Protein AF-A0A3G2R3H2-F1 (afdb_monomer_lite)

Structure (mmCIF, N/CA/C/O backbone):
data_AF-A0A3G2R3H2-F1
#
_entry.id   AF-A0A3G2R3H2-F1
#
loop_
_atom_site.group_PDB
_atom_site.id
_atom_site.type_symbol
_atom_site.label_atom_id
_atom_site.label_alt_id
_atom_site.label_comp_id
_atom_site.label_asym_id
_atom_site.label_entity_id
_atom_site.label_seq_id
_atom_site.pdbx_PDB_ins_code
_atom_site.Cartn_x
_atom_site.Cartn_y
_atom_site.Cartn_z
_atom_site.occupancy
_atom_site.B_iso_or_equiv
_atom_site.auth_seq_id
_atom_site.auth_comp_id
_atom_site.auth_asym_id
_atom_site.auth_atom_id
_atom_site.pdbx_PDB_model_num
ATOM 1 N N . MET A 1 1 ? 5.308 -15.766 -3.294 1.00 25.03 1 MET A N 1
ATOM 2 C CA . MET A 1 1 ? 6.572 -15.492 -2.578 1.00 25.03 1 MET A CA 1
ATOM 3 C C . MET A 1 1 ? 6.314 -14.397 -1.549 1.00 25.03 1 MET A C 1
ATOM 5 O O . MET A 1 1 ? 5.540 -13.505 -1.874 1.00 25.03 1 MET A O 1
ATOM 9 N N . PRO A 1 2 ? 6.842 -14.461 -0.313 1.00 35.28 2 PRO A N 1
ATOM 10 C CA . PRO A 1 2 ? 6.747 -13.331 0.602 1.00 35.28 2 PRO A CA 1
ATOM 11 C C . PRO A 1 2 ? 7.735 -12.261 0.126 1.00 35.28 2 PRO A C 1
ATOM 13 O O . PRO A 1 2 ? 8.889 -12.583 -0.148 1.00 35.28 2 PRO A O 1
ATOM 16 N N . PHE A 1 3 ? 7.278 -11.018 -0.008 1.00 34.50 3 PHE A N 1
ATOM 17 C CA . PHE A 1 3 ? 8.126 -9.869 -0.323 1.00 34.50 3 PHE A CA 1
ATOM 18 C C . PHE A 1 3 ? 9.178 -9.705 0.782 1.00 34.50 3 PHE A C 1
ATOM 20 O O . PHE A 1 3 ? 8.916 -9.148 1.846 1.00 34.50 3 PHE A O 1
ATOM 27 N N . GLY A 1 4 ? 10.355 -10.284 0.559 1.00 32.28 4 GLY A N 1
ATOM 28 C CA . GLY A 1 4 ? 11.526 -10.113 1.397 1.00 32.28 4 GLY A CA 1
ATOM 29 C C . GLY A 1 4 ? 12.370 -8.995 0.816 1.00 32.28 4 GLY A C 1
ATOM 30 O O . GLY A 1 4 ? 13.032 -9.196 -0.194 1.00 32.28 4 GLY A O 1
ATOM 31 N N . PHE A 1 5 ? 12.379 -7.839 1.472 1.00 34.91 5 PHE A N 1
ATOM 32 C CA . PHE A 1 5 ? 13.494 -6.910 1.342 1.00 34.91 5 PHE A CA 1
ATOM 33 C C . PHE A 1 5 ? 14.720 -7.598 1.961 1.00 34.91 5 PHE A C 1
ATOM 35 O O . PHE A 1 5 ? 14.891 -7.618 3.181 1.00 34.91 5 PHE A O 1
ATOM 42 N N . LEU A 1 6 ? 15.508 -8.275 1.129 1.00 30.14 6 LEU A N 1
ATOM 43 C CA . LEU A 1 6 ? 16.882 -8.648 1.441 1.00 30.14 6 LEU A CA 1
ATOM 44 C C . LEU A 1 6 ? 17.764 -7.586 0.793 1.00 30.14 6 LEU A C 1
ATOM 46 O O . LEU A 1 6 ? 17.639 -7.341 -0.405 1.00 30.14 6 LEU A O 1
ATOM 50 N N . ASP A 1 7 ? 18.626 -6.946 1.575 1.00 40.19 7 ASP A N 1
ATOM 51 C CA . ASP A 1 7 ? 19.711 -6.164 1.004 1.00 40.19 7 ASP A CA 1
ATOM 52 C C . ASP A 1 7 ? 20.861 -7.090 0.581 1.00 40.19 7 ASP A C 1
ATOM 54 O O . ASP A 1 7 ? 21.025 -8.215 1.061 1.00 40.19 7 ASP A O 1
ATOM 58 N N . ALA A 1 8 ? 21.648 -6.623 -0.384 1.00 40.50 8 ALA A N 1
ATOM 59 C CA . ALA A 1 8 ? 22.683 -7.405 -1.053 1.00 40.50 8 ALA A CA 1
ATOM 60 C C . ALA A 1 8 ? 23.954 -7.642 -0.204 1.00 40.50 8 ALA A C 1
ATOM 62 O O . ALA A 1 8 ? 24.956 -8.114 -0.736 1.00 40.50 8 ALA A O 1
ATOM 63 N N . SER A 1 9 ? 23.961 -7.304 1.090 1.00 43.06 9 SER A N 1
ATOM 64 C CA . SER A 1 9 ? 25.193 -7.225 1.894 1.00 43.06 9 SER A CA 1
ATOM 65 C C . SER A 1 9 ? 25.305 -8.260 3.019 1.00 43.06 9 SER A C 1
ATOM 67 O O . SER A 1 9 ? 26.380 -8.397 3.602 1.00 43.06 9 SER A O 1
ATOM 69 N N . GLY A 1 10 ? 24.249 -9.022 3.332 1.00 41.94 10 GLY A N 1
ATOM 70 C CA . GLY A 1 10 ? 24.325 -10.134 4.292 1.00 41.94 10 GLY A CA 1
ATOM 71 C C . GLY A 1 10 ? 24.683 -9.739 5.735 1.00 41.94 10 GLY A C 1
ATOM 72 O O . GLY A 1 10 ? 24.943 -10.616 6.561 1.00 41.94 10 GLY A O 1
ATOM 73 N N . THR A 1 11 ? 24.675 -8.450 6.076 1.00 36.28 11 THR A N 1
ATOM 74 C CA . THR A 1 11 ? 24.800 -7.956 7.452 1.00 36.28 11 THR A CA 1
ATOM 75 C C . THR A 1 11 ? 23.415 -7.597 7.995 1.00 36.28 11 THR A C 1
ATOM 77 O O . THR A 1 11 ? 22.493 -7.293 7.244 1.00 36.28 11 THR A O 1
ATOM 80 N N . LYS A 1 12 ? 23.207 -7.689 9.319 1.00 40.91 12 LYS A N 1
ATOM 81 C CA . LYS A 1 12 ? 21.956 -7.213 9.933 1.00 40.91 12 LYS A CA 1
ATOM 82 C C . LYS A 1 12 ? 21.841 -5.714 9.664 1.00 40.91 12 LYS A C 1
ATOM 84 O O . LYS A 1 12 ? 22.507 -4.937 10.340 1.00 40.91 12 LYS A O 1
ATOM 89 N N . ASN A 1 13 ? 21.004 -5.341 8.704 1.00 43.09 13 ASN A N 1
ATOM 90 C CA . ASN A 1 13 ? 20.708 -3.953 8.410 1.00 43.09 13 ASN A CA 1
ATOM 91 C C . ASN A 1 13 ? 20.028 -3.309 9.639 1.00 43.09 13 ASN A C 1
ATOM 93 O O . ASN A 1 13 ? 18.954 -3.772 10.042 1.00 43.09 13 ASN A O 1
ATOM 97 N N . PRO A 1 14 ? 20.644 -2.305 10.285 1.00 44.75 14 PRO A N 1
ATOM 98 C CA . PRO A 1 14 ? 20.039 -1.609 11.417 1.00 44.75 14 PRO A CA 1
ATOM 99 C C . PRO A 1 14 ? 18.798 -0.781 11.026 1.00 44.75 14 PRO A C 1
ATOM 101 O O . PRO A 1 14 ? 18.050 -0.391 11.919 1.00 44.75 14 PRO A O 1
ATOM 104 N N . ASP A 1 15 ? 18.518 -0.604 9.728 1.00 53.00 15 ASP A N 1
ATOM 105 C CA . ASP A 1 15 ? 17.469 0.277 9.192 1.00 53.00 15 ASP A CA 1
ATOM 106 C C . ASP A 1 15 ? 16.220 -0.455 8.672 1.00 53.00 15 ASP A C 1
ATOM 108 O O . ASP A 1 15 ? 15.463 0.077 7.857 1.00 53.00 15 ASP A O 1
ATOM 112 N N . VAL A 1 16 ? 15.943 -1.685 9.125 1.00 57.44 16 VAL A N 1
ATOM 113 C CA . VAL A 1 16 ? 14.679 -2.336 8.747 1.00 57.44 16 VAL A CA 1
ATOM 114 C C . VAL A 1 16 ? 13.509 -1.617 9.434 1.00 57.44 16 VAL A C 1
ATOM 116 O O . VAL A 1 16 ? 13.170 -1.901 10.589 1.00 57.44 16 VAL A O 1
ATOM 119 N N . PHE A 1 17 ? 12.867 -0.712 8.689 1.00 73.56 17 PHE A N 1
ATOM 120 C CA . PHE A 1 17 ? 11.742 0.119 9.130 1.00 73.56 17 PHE A CA 1
ATOM 121 C C . PHE A 1 17 ? 10.635 -0.712 9.809 1.00 73.56 17 PHE A C 1
ATOM 123 O O . PHE A 1 17 ? 10.203 -0.380 10.909 1.00 73.56 17 PHE A O 1
ATOM 130 N N . ILE A 1 18 ? 10.280 -1.877 9.247 1.00 84.62 18 ILE A N 1
ATOM 131 C CA . ILE A 1 18 ? 9.259 -2.802 9.786 1.00 84.62 18 ILE A CA 1
ATOM 132 C C . ILE A 1 18 ? 9.873 -4.183 10.039 1.00 84.62 18 ILE A C 1
ATOM 134 O O . ILE A 1 18 ? 10.556 -4.725 9.178 1.00 84.62 18 ILE A O 1
ATOM 138 N N . SER A 1 19 ? 9.682 -4.778 11.222 1.00 90.19 19 SER A N 1
ATOM 139 C CA . SER A 1 19 ? 10.321 -6.065 11.535 1.00 90.19 19 SER A CA 1
ATOM 140 C C . SER A 1 19 ? 9.784 -7.203 10.666 1.00 90.19 19 SER A C 1
ATOM 142 O O . SER A 1 19 ? 8.649 -7.182 10.191 1.00 90.19 19 SER A O 1
ATOM 144 N N . LYS A 1 20 ? 10.584 -8.266 10.513 1.00 91.19 20 LYS A N 1
ATOM 145 C CA . LYS A 1 20 ? 10.141 -9.493 9.832 1.00 91.19 20 LYS A CA 1
ATOM 146 C C . LYS A 1 20 ? 8.902 -10.109 10.489 1.00 91.19 20 LYS A C 1
ATOM 148 O O . LYS A 1 20 ? 8.074 -10.686 9.789 1.00 91.19 20 LYS A O 1
ATOM 153 N N . GLU A 1 21 ? 8.769 -9.984 11.811 1.00 92.25 21 GLU A N 1
ATOM 154 C CA . GLU A 1 21 ? 7.588 -10.459 12.535 1.00 92.25 21 GLU A CA 1
ATOM 155 C C . GLU A 1 21 ? 6.341 -9.673 12.118 1.00 92.25 21 GLU A C 1
ATOM 157 O O . GLU A 1 21 ? 5.335 -10.279 11.745 1.00 92.25 21 GLU A O 1
ATOM 162 N N . ALA A 1 22 ? 6.422 -8.341 12.103 1.00 94.06 22 ALA A N 1
ATOM 163 C CA . ALA A 1 22 ? 5.331 -7.476 11.668 1.00 94.06 22 ALA A CA 1
ATOM 164 C C . ALA A 1 22 ? 4.953 -7.723 10.197 1.00 94.06 22 ALA A C 1
ATOM 166 O O . ALA A 1 22 ? 3.775 -7.905 9.893 1.00 94.06 22 ALA A O 1
ATOM 167 N N . VAL A 1 23 ? 5.936 -7.859 9.295 1.00 94.31 23 VAL A N 1
ATOM 168 C CA . VAL A 1 23 ? 5.694 -8.251 7.891 1.00 94.31 23 VAL A CA 1
ATOM 169 C C . VAL A 1 23 ? 4.969 -9.598 7.809 1.00 94.31 23 VAL A C 1
ATOM 171 O O . VAL A 1 23 ? 4.035 -9.752 7.019 1.00 94.31 23 VAL A O 1
ATOM 174 N N . GLY A 1 24 ? 5.354 -10.571 8.637 1.00 95.00 24 GLY A N 1
ATOM 175 C CA . GLY A 1 24 ? 4.697 -11.875 8.713 1.00 95.00 24 GLY A CA 1
ATOM 176 C C . GLY A 1 24 ? 3.243 -11.786 9.186 1.00 95.00 24 GLY A C 1
ATOM 177 O O . GLY A 1 24 ? 2.365 -12.398 8.569 1.00 95.00 24 GLY A O 1
ATOM 178 N N . LYS A 1 25 ? 2.972 -11.000 10.238 1.00 96.19 25 LYS A N 1
ATOM 179 C CA . LYS A 1 25 ? 1.615 -10.743 10.755 1.00 96.19 25 LYS A CA 1
ATOM 180 C C . LYS A 1 25 ? 0.736 -10.081 9.690 1.00 96.19 25 LYS A C 1
ATOM 182 O O . LYS A 1 25 ? -0.328 -10.617 9.376 1.00 96.19 25 LYS A O 1
ATOM 187 N N . LEU A 1 26 ? 1.223 -9.004 9.066 1.00 95.38 26 LEU A N 1
ATOM 188 C CA . LEU A 1 26 ? 0.541 -8.298 7.975 1.00 95.38 26 LEU A CA 1
ATOM 189 C C . LEU A 1 26 ? 0.234 -9.248 6.812 1.00 95.38 26 LEU A C 1
ATOM 191 O O . LEU A 1 26 ? -0.919 -9.391 6.409 1.00 95.38 26 LEU A O 1
ATOM 195 N N . SER A 1 27 ? 1.246 -9.966 6.320 1.00 93.81 27 SER A N 1
ATOM 196 C CA . SER A 1 27 ? 1.095 -10.896 5.194 1.00 93.81 27 SER A CA 1
ATOM 197 C C . SER A 1 27 ? 0.035 -11.956 5.479 1.00 93.81 27 SER A C 1
ATOM 199 O O . SER A 1 27 ? -0.837 -12.214 4.650 1.00 93.81 27 SER A O 1
ATOM 201 N N . LYS A 1 28 ? 0.073 -12.563 6.672 1.00 94.56 28 LYS A N 1
ATOM 202 C CA . LYS A 1 28 ? -0.898 -13.584 7.077 1.00 94.56 28 LYS A CA 1
ATOM 203 C C . LYS A 1 28 ? -2.316 -13.018 7.120 1.00 94.56 28 LYS A C 1
ATOM 205 O O . LYS A 1 28 ? -3.237 -13.680 6.641 1.00 94.56 28 LYS A O 1
ATOM 210 N N . TYR A 1 29 ? -2.490 -11.821 7.675 1.00 94.12 29 TYR A N 1
ATOM 211 C CA . TYR A 1 29 ? -3.793 -11.174 7.762 1.00 94.12 29 TYR A CA 1
ATOM 212 C C . TYR A 1 29 ? -4.374 -10.889 6.370 1.00 94.12 29 TYR A C 1
ATOM 214 O O . TYR A 1 29 ? -5.466 -11.362 6.048 1.00 94.12 29 TYR A O 1
ATOM 222 N N . TRP A 1 30 ? -3.613 -10.207 5.510 1.00 93.19 30 TRP A N 1
ATOM 223 C CA . TRP A 1 30 ? -4.057 -9.833 4.166 1.00 93.19 30 TRP A CA 1
ATOM 224 C C . TRP A 1 30 ? -4.320 -11.048 3.273 1.00 93.19 30 TRP A C 1
ATOM 226 O O . TRP A 1 30 ? -5.363 -11.117 2.626 1.00 93.19 30 TRP A O 1
ATOM 236 N N . ILE A 1 31 ? -3.455 -12.068 3.293 1.00 90.56 31 ILE A N 1
ATOM 237 C CA . ILE A 1 31 ? -3.691 -13.313 2.542 1.00 90.56 31 ILE A CA 1
ATOM 238 C C . ILE A 1 31 ? -5.002 -13.973 2.982 1.00 90.56 31 ILE A C 1
ATOM 240 O O . ILE A 1 31 ? -5.771 -14.447 2.145 1.00 90.56 31 ILE A O 1
ATOM 244 N N . ASN A 1 32 ? -5.281 -14.011 4.286 1.00 90.62 32 ASN A N 1
ATOM 245 C CA . ASN A 1 32 ? -6.519 -14.596 4.797 1.00 90.62 32 ASN A CA 1
ATOM 246 C C . ASN A 1 32 ? -7.752 -13.773 4.413 1.00 90.62 32 ASN A C 1
ATOM 248 O O . ASN A 1 32 ? -8.784 -14.361 4.096 1.00 90.62 32 ASN A O 1
ATOM 252 N N . LEU A 1 33 ? -7.655 -12.442 4.409 1.00 90.56 33 LEU A N 1
ATOM 253 C CA . LEU A 1 33 ? -8.722 -11.559 3.936 1.00 90.56 33 LEU A CA 1
ATOM 254 C C . LEU A 1 33 ? -9.041 -11.808 2.457 1.00 90.56 33 LEU A C 1
ATOM 256 O O . LEU A 1 33 ? -10.205 -11.937 2.079 1.00 90.56 33 LEU A O 1
ATOM 260 N N . LEU A 1 34 ? -8.006 -11.917 1.626 1.00 87.12 34 LEU A N 1
ATOM 261 C CA . LEU A 1 34 ? -8.142 -12.094 0.184 1.00 87.12 34 LEU A CA 1
ATOM 262 C C . LEU A 1 34 ? -8.669 -13.485 -0.197 1.00 87.12 34 LEU A C 1
ATOM 264 O O . LEU A 1 34 ? -9.455 -13.615 -1.136 1.00 87.12 34 LEU A O 1
ATOM 268 N N . LYS A 1 35 ? -8.330 -14.523 0.578 1.00 82.94 35 LYS A N 1
ATOM 269 C CA . LYS A 1 35 ? -8.860 -15.888 0.400 1.00 82.94 35 LYS A CA 1
ATOM 270 C C . LYS A 1 35 ? -10.374 -16.005 0.605 1.00 82.94 35 LYS A C 1
ATOM 272 O O . LYS A 1 35 ? -10.957 -16.970 0.122 1.00 82.94 35 LYS A O 1
ATOM 277 N N . LYS A 1 36 ? -11.030 -15.049 1.274 1.00 77.81 36 LYS A N 1
ATOM 278 C CA . LYS A 1 36 ? -12.483 -15.069 1.546 1.00 77.81 36 LYS A CA 1
ATOM 279 C C . LYS A 1 36 ? -13.361 -14.727 0.327 1.00 77.81 36 LYS A C 1
ATOM 281 O O . LYS A 1 36 ? -14.513 -14.353 0.500 1.00 77.81 36 LYS A O 1
ATOM 286 N N . GLY A 1 37 ? -12.841 -14.862 -0.895 1.00 68.94 37 GLY A N 1
ATOM 287 C CA . GLY A 1 37 ? -13.593 -14.616 -2.132 1.00 68.94 37 GLY A CA 1
ATOM 288 C C . GLY A 1 37 ? -13.557 -13.171 -2.633 1.00 68.94 37 GLY A C 1
ATOM 289 O O . GLY A 1 37 ? -14.309 -12.830 -3.537 1.00 68.94 37 GLY A O 1
ATOM 290 N N . ASN A 1 38 ? -12.663 -12.334 -2.097 1.00 76.62 38 ASN A N 1
ATOM 291 C CA . ASN A 1 38 ? -12.488 -10.942 -2.534 1.00 76.62 38 ASN A CA 1
ATOM 292 C C . ASN A 1 38 ? -11.616 -10.802 -3.799 1.00 76.62 38 ASN A C 1
ATOM 294 O O . ASN A 1 38 ? -11.323 -9.687 -4.225 1.00 76.62 38 ASN A O 1
ATOM 298 N N . ILE A 1 39 ? -11.178 -11.927 -4.378 1.00 81.75 39 ILE A N 1
ATOM 299 C CA . ILE A 1 39 ? -10.405 -11.990 -5.620 1.00 81.75 39 ILE A CA 1
ATOM 300 C C . ILE A 1 39 ? -11.259 -12.661 -6.698 1.00 81.75 39 ILE A C 1
ATOM 302 O O . ILE A 1 39 ? -11.636 -13.826 -6.561 1.00 81.75 39 ILE A O 1
ATOM 306 N N . ALA A 1 40 ? -11.489 -11.960 -7.803 1.00 82.44 40 ALA A N 1
ATOM 307 C CA . ALA A 1 40 ? -12.079 -12.505 -9.016 1.00 82.44 40 ALA A CA 1
ATOM 308 C C . ALA A 1 40 ? -10.995 -12.724 -10.081 1.00 82.44 40 ALA A C 1
ATOM 310 O O . ALA A 1 40 ? -10.263 -11.803 -10.444 1.00 82.44 40 ALA A O 1
ATOM 311 N N . ARG A 1 41 ? -10.902 -13.944 -10.620 1.00 84.69 41 ARG A N 1
ATOM 312 C CA . ARG A 1 41 ? -10.098 -14.226 -11.818 1.00 84.69 41 ARG A CA 1
ATOM 313 C C . ARG A 1 41 ? -10.952 -13.953 -13.051 1.00 84.69 41 ARG A C 1
ATOM 315 O O . ARG A 1 41 ? -11.957 -14.628 -13.249 1.00 84.69 41 ARG A O 1
ATOM 322 N N . LEU A 1 42 ? -10.533 -13.003 -13.882 1.00 85.25 42 LEU A N 1
ATOM 323 C CA . LEU A 1 42 ? -11.318 -12.525 -15.026 1.00 85.25 42 LEU A CA 1
ATOM 324 C C . LEU A 1 42 ? -10.914 -13.162 -16.364 1.00 85.25 42 LEU A C 1
ATOM 326 O O . LEU A 1 42 ? -11.604 -12.977 -17.360 1.00 85.25 42 LEU A O 1
ATOM 330 N N . GLY A 1 43 ? -9.838 -13.954 -16.389 1.00 88.31 43 GLY A N 1
ATOM 331 C CA . GLY A 1 43 ? -9.438 -14.749 -17.553 1.00 88.31 43 GLY A CA 1
ATOM 332 C C . GLY A 1 43 ? -8.015 -14.464 -18.016 1.00 88.31 43 GLY A C 1
ATOM 333 O O . GLY A 1 43 ? -7.197 -13.959 -17.247 1.00 88.31 43 GLY A O 1
ATOM 334 N N . ASN A 1 44 ? -7.718 -14.839 -19.260 1.00 92.06 44 ASN A N 1
ATOM 335 C CA . ASN A 1 44 ? -6.446 -14.536 -19.915 1.00 92.06 44 ASN A CA 1
ATOM 336 C C . ASN A 1 44 ? -6.651 -13.388 -20.911 1.00 92.06 44 ASN A C 1
ATOM 338 O O . ASN A 1 44 ? -7.682 -13.342 -21.578 1.00 92.06 44 ASN A O 1
ATOM 342 N N . ILE A 1 45 ? -5.659 -12.519 -21.044 1.00 93.75 45 ILE A N 1
ATOM 343 C CA . ILE A 1 45 ? -5.636 -11.375 -21.956 1.00 93.75 45 ILE A CA 1
ATOM 344 C C . ILE A 1 45 ? -4.258 -11.279 -22.621 1.00 93.75 45 ILE A C 1
ATOM 346 O O . ILE A 1 45 ? -3.288 -11.851 -22.123 1.00 93.75 45 ILE A O 1
ATOM 350 N N . ILE A 1 46 ? -4.184 -10.598 -23.761 1.00 93.38 46 ILE A N 1
ATOM 351 C CA . ILE A 1 46 ? -2.923 -10.202 -24.392 1.00 93.38 46 ILE A CA 1
ATOM 352 C C . ILE A 1 46 ? -2.760 -8.703 -24.145 1.00 93.38 46 ILE A C 1
ATOM 354 O O . ILE A 1 46 ? -3.667 -7.937 -24.471 1.00 93.38 46 ILE A O 1
ATOM 358 N N . LEU A 1 47 ? -1.641 -8.314 -23.542 1.00 91.62 47 LEU A N 1
ATOM 359 C CA . LEU A 1 47 ? -1.258 -6.926 -23.306 1.00 91.62 47 LEU A CA 1
ATOM 360 C C . LEU A 1 47 ? -0.087 -6.573 -24.215 1.00 91.62 47 LEU A C 1
ATOM 362 O O . LEU A 1 47 ? 0.896 -7.311 -24.252 1.00 91.62 47 LEU A O 1
ATOM 366 N N . SER A 1 48 ? -0.175 -5.447 -24.912 1.00 90.88 48 SER A N 1
ATOM 367 C CA . SER A 1 48 ? 0.953 -4.915 -25.675 1.00 90.88 48 SER A CA 1
ATOM 368 C C . SER A 1 48 ? 1.841 -4.091 -24.752 1.00 90.88 48 SER A C 1
ATOM 370 O O . SER A 1 48 ? 1.404 -3.083 -24.203 1.00 90.88 48 SER A O 1
ATOM 372 N N . THR A 1 49 ? 3.088 -4.521 -24.581 1.00 87.94 49 THR A N 1
ATOM 373 C CA . THR A 1 49 ? 4.105 -3.818 -23.789 1.00 87.94 49 THR A CA 1
ATOM 374 C C . THR A 1 49 ? 5.204 -3.268 -24.706 1.00 87.94 49 THR A C 1
ATOM 376 O O . THR A 1 49 ? 5.285 -3.685 -25.867 1.00 87.94 49 THR A O 1
ATOM 379 N N . PRO A 1 50 ? 6.089 -2.374 -24.225 1.00 89.38 50 PRO A N 1
ATOM 380 C CA . PRO A 1 50 ? 7.264 -1.952 -24.992 1.00 89.38 50 PRO A CA 1
ATOM 381 C C . PRO A 1 50 ? 8.168 -3.112 -25.451 1.00 89.38 50 PRO A C 1
ATOM 383 O O . PRO A 1 50 ? 8.787 -3.012 -26.507 1.00 89.38 50 PRO A O 1
ATOM 386 N N . ASP A 1 51 ? 8.204 -4.221 -24.701 1.00 85.81 51 ASP A N 1
ATOM 387 C CA . ASP A 1 51 ? 8.969 -5.434 -25.029 1.00 85.81 51 ASP A CA 1
ATOM 388 C C . ASP A 1 51 ? 8.232 -6.382 -26.002 1.00 85.81 51 ASP A C 1
ATOM 390 O O . ASP A 1 51 ? 8.792 -7.385 -26.450 1.00 85.81 51 ASP A O 1
ATOM 394 N N . GLY A 1 52 ? 6.979 -6.071 -26.344 1.00 90.44 52 GLY A N 1
ATOM 395 C CA . GLY A 1 52 ? 6.107 -6.876 -27.196 1.00 90.44 52 GLY A CA 1
ATOM 396 C C . GLY A 1 52 ? 4.846 -7.366 -26.486 1.00 90.44 52 GLY A C 1
ATOM 397 O O . GLY A 1 52 ? 4.537 -6.982 -25.355 1.00 90.44 52 GLY A O 1
ATOM 398 N N . ASP A 1 53 ? 4.084 -8.208 -27.180 1.00 94.19 53 ASP A N 1
ATOM 399 C CA . ASP A 1 53 ? 2.823 -8.739 -26.669 1.00 94.19 53 ASP A CA 1
ATOM 400 C C . ASP A 1 53 ? 3.053 -9.830 -25.612 1.00 94.19 53 ASP A C 1
ATOM 402 O O . ASP A 1 53 ? 3.687 -10.857 -25.867 1.00 94.19 53 ASP A O 1
ATOM 406 N N . VAL A 1 54 ? 2.462 -9.638 -24.433 1.00 92.75 54 VAL A N 1
ATOM 407 C CA . VAL A 1 54 ? 2.549 -10.550 -23.291 1.00 92.75 54 VAL A CA 1
ATOM 408 C C . VAL A 1 54 ? 1.175 -11.132 -22.989 1.00 92.75 54 VAL A C 1
ATOM 410 O O . VAL A 1 54 ? 0.174 -10.427 -22.850 1.00 92.75 54 VAL A O 1
ATOM 413 N N . LYS A 1 55 ? 1.109 -12.457 -22.849 1.00 94.12 55 LYS A N 1
ATOM 414 C CA . LYS A 1 55 ? -0.100 -13.137 -22.380 1.00 94.12 55 LYS A CA 1
ATOM 415 C C . LYS A 1 55 ? -0.159 -13.086 -20.855 1.00 94.12 55 LYS A C 1
ATOM 417 O O . LYS A 1 55 ? 0.661 -13.714 -20.191 1.00 94.12 55 LYS A O 1
ATOM 422 N N . ALA A 1 56 ? -1.180 -12.432 -20.314 1.00 95.06 56 ALA A N 1
ATOM 423 C CA . ALA A 1 56 ? -1.374 -12.256 -18.880 1.00 95.06 56 ALA A CA 1
ATOM 424 C C . ALA A 1 56 ? -2.700 -12.855 -18.387 1.00 95.06 56 ALA A C 1
ATOM 426 O O . ALA A 1 56 ? -3.660 -13.044 -19.136 1.00 95.06 56 ALA A O 1
ATOM 427 N N . ARG A 1 57 ? -2.762 -13.159 -17.093 1.00 95.38 57 ARG A N 1
ATOM 428 C CA . ARG A 1 57 ? -3.975 -13.482 -16.340 1.00 95.38 57 ARG A CA 1
ATOM 429 C C . ARG A 1 57 ? -4.464 -12.212 -15.656 1.00 95.38 57 ARG A C 1
ATOM 431 O O . ARG A 1 57 ? -3.713 -11.614 -14.892 1.00 95.38 57 ARG A O 1
ATOM 438 N N . LYS A 1 58 ? -5.725 -11.844 -15.883 1.00 94.94 58 LYS A N 1
ATOM 439 C CA . LYS A 1 58 ? -6.360 -10.705 -15.214 1.00 94.94 58 LYS A CA 1
ATOM 440 C C . LYS A 1 58 ? -6.991 -11.144 -13.894 1.00 94.94 58 LYS A C 1
ATOM 442 O O . LYS A 1 58 ? -7.798 -12.083 -13.864 1.00 94.94 58 LYS A O 1
ATOM 447 N N . PHE A 1 59 ? -6.676 -10.419 -12.830 1.00 93.50 59 PHE A N 1
ATOM 448 C CA . PHE A 1 59 ? -7.332 -10.522 -11.533 1.00 93.50 59 PHE A CA 1
ATOM 449 C C . PHE A 1 59 ? -7.917 -9.176 -11.129 1.00 93.50 59 PHE A C 1
ATOM 451 O O . PHE A 1 59 ? -7.405 -8.120 -11.491 1.00 93.50 59 PHE A O 1
ATOM 458 N N . ASN A 1 60 ? -8.995 -9.235 -10.363 1.00 93.12 60 ASN A N 1
ATOM 459 C CA . ASN A 1 60 ? -9.646 -8.080 -9.778 1.00 93.12 60 ASN A CA 1
ATOM 460 C C . ASN A 1 60 ? -9.827 -8.344 -8.284 1.00 93.12 60 ASN A C 1
ATOM 462 O O . ASN A 1 60 ? -10.355 -9.386 -7.887 1.00 93.12 60 ASN A O 1
ATOM 466 N N . ILE A 1 61 ? -9.346 -7.415 -7.472 1.00 92.56 61 ILE A N 1
ATOM 467 C CA . ILE A 1 61 ? -9.532 -7.394 -6.033 1.00 92.56 61 ILE A CA 1
ATOM 468 C C . ILE A 1 61 ? -10.423 -6.203 -5.720 1.00 92.56 61 ILE A C 1
ATOM 470 O O . ILE A 1 61 ? -10.027 -5.048 -5.880 1.00 92.56 61 ILE A O 1
ATOM 474 N N . SER A 1 62 ? -11.625 -6.492 -5.238 1.00 90.19 62 SER A N 1
ATOM 475 C CA . SER A 1 62 ? -12.549 -5.472 -4.766 1.00 90.19 62 SER A CA 1
ATOM 476 C C . SER A 1 62 ? -12.841 -5.726 -3.298 1.00 90.19 62 SER A C 1
ATOM 478 O O . SER A 1 62 ? -13.280 -6.808 -2.910 1.00 90.19 62 SER A O 1
ATOM 480 N N . LEU A 1 63 ? -12.560 -4.722 -2.472 1.00 90.62 63 LEU A N 1
ATOM 481 C CA . LEU A 1 63 ? -12.824 -4.762 -1.042 1.00 90.62 63 LEU A CA 1
ATOM 482 C C . LEU A 1 63 ? -13.811 -3.655 -0.706 1.00 90.62 63 LEU A C 1
ATOM 484 O O . LEU A 1 63 ? -13.554 -2.476 -0.937 1.00 90.62 63 LEU A O 1
ATOM 488 N N . LYS A 1 64 ? -14.944 -4.053 -0.133 1.00 90.50 64 LYS A N 1
ATOM 489 C CA . LYS A 1 64 ? -15.905 -3.121 0.453 1.00 90.50 64 LYS A CA 1
ATOM 490 C C . LYS A 1 64 ? -15.340 -2.517 1.735 1.00 90.50 64 LYS A C 1
ATOM 492 O O . LYS A 1 64 ? -14.470 -3.111 2.376 1.00 90.50 64 LYS A O 1
ATOM 497 N N . GLU A 1 65 ? -15.892 -1.382 2.154 1.00 92.00 65 GLU A N 1
ATOM 498 C CA . GLU A 1 65 ? -15.509 -0.703 3.399 1.00 92.00 65 GLU A CA 1
ATOM 499 C C . GLU A 1 65 ? -15.526 -1.648 4.616 1.00 92.00 65 GLU A C 1
ATOM 501 O O . GLU A 1 65 ? -14.571 -1.666 5.389 1.00 92.00 65 GLU A O 1
ATOM 506 N N . GLU A 1 66 ? -16.544 -2.511 4.722 1.00 91.88 66 GLU A N 1
ATOM 507 C CA . GLU A 1 66 ? -16.709 -3.526 5.781 1.00 91.88 66 GLU A CA 1
ATOM 508 C C . GLU A 1 66 ? -15.565 -4.553 5.876 1.00 91.88 66 GLU A C 1
ATOM 510 O O . GLU A 1 66 ? -15.436 -5.259 6.875 1.00 91.88 66 GLU A O 1
ATOM 515 N N . HIS A 1 67 ? -14.730 -4.655 4.843 1.00 90.38 67 HIS A N 1
ATOM 516 C CA . HIS A 1 67 ? -13.566 -5.539 4.798 1.00 90.38 67 HIS A CA 1
ATOM 517 C C . HIS A 1 67 ? -12.258 -4.749 4.823 1.00 90.38 67 HIS A C 1
ATOM 519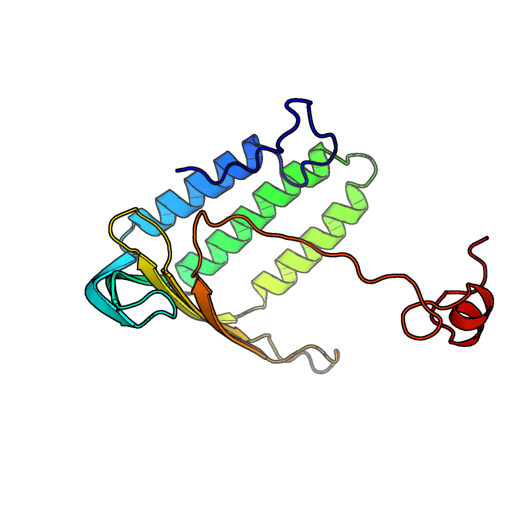 O O . HIS A 1 67 ? -11.325 -5.129 5.528 1.00 90.38 67 HIS A O 1
ATOM 525 N N . LEU A 1 68 ? -12.193 -3.641 4.082 1.00 91.31 68 LEU A N 1
ATOM 526 C CA . LEU A 1 68 ? -10.980 -2.847 3.938 1.00 91.31 68 LEU A CA 1
ATOM 527 C C . LEU A 1 68 ? -10.676 -2.010 5.185 1.00 91.31 68 LEU A C 1
ATOM 529 O O . LEU A 1 68 ? -9.536 -1.985 5.634 1.00 91.31 68 LEU A O 1
ATOM 533 N N . LYS A 1 69 ? -11.677 -1.364 5.790 1.00 92.94 69 LYS A N 1
ATOM 534 C CA . LYS A 1 69 ? -11.462 -0.509 6.966 1.00 92.94 69 LYS A CA 1
ATOM 535 C C . LYS A 1 69 ? -10.952 -1.306 8.178 1.00 92.94 69 LYS A C 1
ATOM 537 O O . LYS A 1 69 ? -9.953 -0.883 8.759 1.00 92.94 69 LYS A O 1
ATOM 542 N N . PRO A 1 70 ? -11.513 -2.487 8.523 1.00 93.50 70 PRO A N 1
ATOM 543 C CA . PRO A 1 70 ? -10.915 -3.354 9.541 1.00 93.50 70 PRO A CA 1
ATOM 544 C C . PRO A 1 70 ? -9.489 -3.803 9.199 1.00 93.50 70 PRO A C 1
ATOM 546 O O . PRO A 1 70 ? -8.646 -3.866 10.087 1.00 93.50 70 PRO A O 1
ATOM 549 N N . ALA A 1 71 ? -9.197 -4.071 7.923 1.00 93.38 71 ALA A N 1
ATOM 550 C CA . ALA A 1 71 ? -7.867 -4.497 7.498 1.00 93.38 71 ALA A CA 1
ATOM 551 C C . ALA A 1 71 ? -6.805 -3.400 7.638 1.00 93.38 71 ALA A C 1
ATOM 553 O O . ALA A 1 71 ? -5.677 -3.675 8.051 1.00 93.38 71 ALA A O 1
ATOM 554 N N . LEU A 1 72 ? -7.168 -2.155 7.322 1.00 93.56 72 LEU A N 1
ATOM 555 C CA . LEU A 1 72 ? -6.303 -0.995 7.523 1.00 93.56 72 LEU A CA 1
ATOM 556 C C . LEU A 1 72 ? -6.048 -0.742 9.012 1.00 93.56 72 LEU A C 1
ATOM 558 O O . LEU A 1 72 ? -4.906 -0.495 9.386 1.00 93.56 72 LEU A O 1
ATOM 562 N N . LYS A 1 73 ? -7.075 -0.876 9.859 1.00 94.75 73 LYS A N 1
ATOM 563 C CA . LYS A 1 73 ? -6.935 -0.754 11.317 1.00 94.75 73 LYS A CA 1
ATOM 564 C C . LYS A 1 73 ? -6.005 -1.804 11.909 1.00 94.75 73 LYS A C 1
ATOM 566 O O . LYS A 1 73 ? -5.045 -1.441 12.572 1.00 94.75 73 LYS A O 1
ATOM 571 N N . GLU A 1 74 ? -6.221 -3.077 11.586 1.00 96.00 74 GLU A N 1
ATOM 572 C CA . GLU A 1 74 ? -5.327 -4.150 12.035 1.00 96.00 74 GLU A CA 1
ATOM 573 C C . GLU A 1 74 ? -3.886 -3.900 11.567 1.00 96.00 74 GLU A C 1
ATOM 575 O O . GLU A 1 74 ? -2.927 -4.097 12.310 1.00 96.00 74 GLU A O 1
ATOM 580 N N . SER A 1 75 ? -3.721 -3.436 10.324 1.00 95.88 75 SER A N 1
ATOM 581 C CA . SER A 1 75 ? -2.395 -3.106 9.803 1.00 95.88 75 SER A CA 1
ATOM 582 C C . SER A 1 75 ? -1.746 -1.978 10.603 1.00 95.88 75 SER A C 1
ATOM 584 O O . SER A 1 75 ? -0.555 -2.052 10.902 1.00 95.88 75 SER A O 1
ATOM 586 N N . LEU A 1 76 ? -2.524 -0.959 10.977 1.00 95.44 76 LEU A N 1
ATOM 587 C CA . LEU A 1 76 ? -2.061 0.138 11.814 1.00 95.44 76 LEU A CA 1
ATOM 588 C C . LEU A 1 76 ? -1.640 -0.360 13.205 1.00 95.44 76 LEU A C 1
ATOM 590 O O . LEU A 1 76 ? -0.576 0.034 13.674 1.00 95.44 76 LEU A O 1
ATOM 594 N N . ASP A 1 77 ? -2.406 -1.259 13.821 1.00 96.00 77 ASP A N 1
ATOM 595 C CA . ASP A 1 77 ? -2.094 -1.831 15.137 1.00 96.00 77 ASP A CA 1
ATOM 596 C C . ASP A 1 77 ? -0.805 -2.659 15.118 1.00 96.00 77 ASP A C 1
ATOM 598 O O . ASP A 1 77 ? 0.072 -2.467 15.963 1.00 96.00 77 ASP A O 1
ATOM 602 N N . ILE A 1 78 ? -0.626 -3.513 14.104 1.00 96.06 78 ILE A N 1
ATOM 603 C CA . ILE A 1 78 ? 0.609 -4.293 13.930 1.00 96.06 78 ILE A CA 1
ATOM 604 C C . ILE A 1 78 ? 1.819 -3.363 13.766 1.00 96.06 78 ILE A C 1
ATOM 606 O O . ILE A 1 78 ? 2.875 -3.599 14.359 1.00 96.06 78 ILE A O 1
ATOM 610 N N . LEU A 1 79 ? 1.682 -2.297 12.970 1.00 94.44 79 LEU A N 1
ATOM 611 C CA . LEU A 1 79 ? 2.742 -1.305 12.784 1.00 94.44 79 LEU A CA 1
ATOM 612 C C . LEU A 1 79 ? 3.004 -0.504 14.064 1.00 94.44 79 LEU A C 1
ATOM 614 O O . LEU A 1 79 ? 4.156 -0.182 14.352 1.00 94.44 79 LEU A O 1
ATOM 618 N N . ARG A 1 80 ? 1.963 -0.205 14.845 1.00 94.38 80 ARG A N 1
ATOM 619 C CA . ARG A 1 80 ? 2.069 0.484 16.133 1.00 94.38 80 ARG A CA 1
ATOM 620 C C . ARG A 1 80 ? 2.902 -0.314 17.116 1.00 94.38 80 ARG A C 1
ATOM 622 O O . ARG A 1 80 ? 3.869 0.219 17.660 1.00 94.38 80 ARG A O 1
ATOM 629 N N . GLU A 1 81 ? 2.566 -1.586 17.301 1.00 94.50 81 GLU A N 1
ATOM 630 C CA . GLU A 1 81 ? 3.319 -2.492 18.169 1.00 94.50 81 GLU A CA 1
ATOM 631 C C . GLU A 1 81 ? 4.789 -2.590 17.734 1.00 94.50 81 GLU A C 1
ATOM 633 O O . GLU A 1 81 ? 5.692 -2.448 18.564 1.00 94.50 81 GLU A O 1
ATOM 638 N N . ASP A 1 82 ? 5.042 -2.757 16.431 1.00 94.62 82 ASP A N 1
ATOM 639 C CA . ASP A 1 82 ? 6.402 -2.860 15.896 1.00 94.62 82 ASP A CA 1
ATOM 640 C C . ASP A 1 82 ? 7.215 -1.584 16.142 1.00 94.62 82 ASP A C 1
ATOM 642 O O . ASP A 1 82 ? 8.312 -1.636 16.702 1.00 94.62 82 ASP A O 1
ATOM 646 N N . MET A 1 83 ? 6.668 -0.421 15.781 1.00 91.19 83 MET A N 1
ATOM 647 C 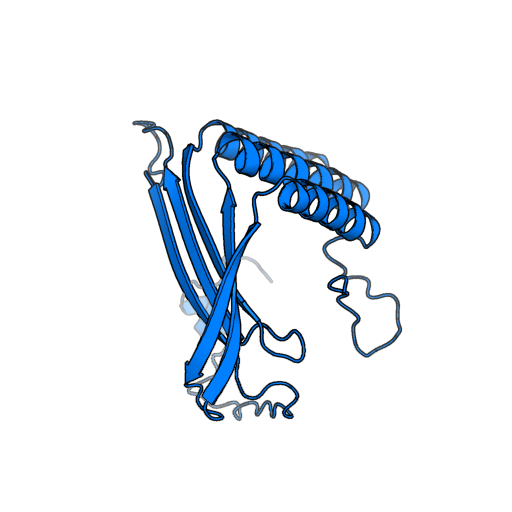CA . MET A 1 83 ? 7.388 0.848 15.876 1.00 91.19 83 MET A CA 1
ATOM 648 C C . MET A 1 83 ? 7.647 1.269 17.323 1.00 91.19 83 MET A C 1
ATOM 650 O O . MET A 1 83 ? 8.741 1.761 17.619 1.00 91.19 83 MET A O 1
ATOM 654 N N . ILE A 1 84 ? 6.692 1.044 18.232 1.00 92.44 84 ILE A N 1
ATOM 655 C CA . ILE A 1 84 ? 6.868 1.325 19.664 1.00 92.44 84 ILE A CA 1
ATOM 656 C C . ILE A 1 84 ? 7.916 0.392 20.270 1.00 92.44 84 ILE A C 1
ATOM 658 O O . ILE A 1 84 ? 8.789 0.861 21.002 1.00 92.44 84 ILE A O 1
ATOM 662 N N . SER A 1 85 ? 7.874 -0.906 19.946 1.00 91.06 85 SER A N 1
ATOM 663 C CA . SER A 1 85 ? 8.837 -1.880 20.477 1.00 91.06 85 SER A CA 1
ATOM 664 C C . SER A 1 85 ? 10.281 -1.558 20.074 1.00 91.06 85 SER A C 1
ATOM 666 O O . SER A 1 85 ? 11.197 -1.702 20.885 1.00 91.06 85 SER A O 1
ATOM 668 N N . LYS A 1 86 ? 10.483 -1.046 18.854 1.00 88.75 86 LYS A N 1
ATOM 669 C CA . LYS A 1 86 ? 11.792 -0.604 18.353 1.00 88.75 86 LYS A CA 1
ATOM 670 C C . LYS A 1 86 ? 12.237 0.742 18.919 1.00 88.75 86 LYS A C 1
ATOM 672 O O . LYS A 1 86 ? 13.434 0.959 19.087 1.00 88.75 86 LYS A O 1
ATOM 677 N N . ASN A 1 87 ? 11.298 1.640 19.221 1.00 87.44 87 ASN A N 1
ATOM 678 C CA . ASN A 1 87 ? 11.582 3.014 19.638 1.00 87.44 87 ASN A CA 1
ATOM 679 C C . ASN A 1 87 ? 10.911 3.372 20.978 1.00 87.44 87 ASN A C 1
ATOM 681 O O . ASN A 1 87 ? 10.164 4.354 21.049 1.00 87.44 87 ASN A O 1
ATOM 685 N N . PRO A 1 88 ? 11.203 2.652 22.079 1.00 87.75 88 PRO A N 1
ATOM 686 C CA . PRO A 1 88 ? 10.495 2.829 23.349 1.00 87.75 88 PRO A CA 1
ATOM 687 C C . PRO A 1 88 ? 10.659 4.237 23.938 1.00 87.75 88 PRO A C 1
ATOM 689 O O . PRO A 1 88 ? 9.769 4.732 24.627 1.00 87.75 88 PRO A O 1
ATOM 692 N N . LYS A 1 89 ? 11.767 4.926 23.629 1.00 90.69 89 LYS A N 1
ATOM 693 C CA . LYS A 1 89 ? 12.008 6.319 24.045 1.00 90.69 89 LYS A CA 1
ATOM 694 C C . LYS A 1 89 ? 11.003 7.305 23.436 1.00 90.69 89 LYS A C 1
ATOM 696 O O . LYS A 1 89 ? 10.647 8.276 24.093 1.00 90.69 89 LYS A O 1
ATOM 701 N N . ASN A 1 90 ? 10.513 7.016 22.229 1.00 88.81 90 ASN A N 1
ATOM 702 C CA . ASN A 1 90 ? 9.571 7.855 21.486 1.00 88.81 90 ASN A CA 1
ATOM 703 C C . ASN A 1 90 ? 8.130 7.324 21.567 1.00 88.81 90 ASN A C 1
ATOM 705 O O . ASN A 1 90 ? 7.247 7.841 20.886 1.00 88.81 90 ASN A O 1
ATOM 709 N N . ALA A 1 91 ? 7.872 6.306 22.400 1.00 90.94 91 ALA A N 1
ATOM 710 C CA . ALA A 1 91 ? 6.586 5.614 22.467 1.00 90.94 91 ALA A CA 1
ATOM 711 C C . ALA A 1 91 ? 5.402 6.572 22.658 1.00 90.94 91 ALA A C 1
ATOM 713 O O . ALA A 1 91 ? 4.390 6.437 21.984 1.00 90.94 91 ALA A O 1
ATOM 714 N N . LYS A 1 92 ? 5.543 7.589 23.521 1.00 92.06 92 LYS A N 1
ATOM 715 C CA . LYS A 1 92 ? 4.477 8.576 23.764 1.00 92.06 92 LYS A CA 1
ATOM 716 C C . LYS A 1 92 ? 4.121 9.398 22.528 1.00 92.06 92 LYS A C 1
ATOM 718 O O . LYS A 1 92 ? 2.952 9.720 22.347 1.00 92.06 92 LYS A O 1
ATOM 723 N N . ASP A 1 93 ? 5.103 9.776 21.717 1.00 92.62 93 ASP A N 1
ATOM 724 C CA . ASP A 1 93 ? 4.850 10.582 20.522 1.00 92.62 93 ASP A CA 1
ATOM 725 C C . ASP A 1 93 ? 4.336 9.715 19.374 1.00 92.62 93 ASP A C 1
ATOM 727 O O . ASP A 1 93 ? 3.392 10.112 18.695 1.00 92.62 93 ASP A O 1
ATOM 731 N N . LEU A 1 94 ? 4.852 8.489 19.239 1.00 91.88 94 LEU A N 1
ATOM 732 C CA . LEU A 1 94 ? 4.301 7.491 18.321 1.00 91.88 94 LEU A CA 1
ATOM 733 C C . LEU A 1 94 ? 2.833 7.182 18.644 1.00 91.88 94 LEU A C 1
ATOM 735 O O . LEU A 1 94 ? 1.999 7.233 17.747 1.00 91.88 94 LEU A O 1
ATOM 739 N N . GLU A 1 95 ? 2.484 6.951 19.912 1.00 94.00 95 GLU A N 1
ATOM 740 C CA . GLU A 1 95 ? 1.093 6.715 20.333 1.00 94.00 95 GLU A CA 1
ATOM 741 C C . GLU A 1 95 ? 0.163 7.874 19.951 1.00 94.00 95 GLU A C 1
ATOM 743 O O . GLU A 1 95 ? -0.953 7.645 19.490 1.00 94.00 95 GLU A O 1
ATOM 748 N N . LYS A 1 96 ? 0.617 9.131 20.065 1.00 92.88 96 LYS A N 1
ATOM 749 C CA . LYS A 1 96 ? -0.178 10.287 19.612 1.00 92.88 96 LYS A CA 1
ATOM 750 C C . LYS A 1 96 ? -0.415 10.257 18.104 1.00 92.88 96 LYS A C 1
ATOM 752 O O . LYS A 1 96 ? -1.537 10.516 17.676 1.00 92.88 96 LYS A O 1
ATOM 757 N N . VAL A 1 97 ? 0.619 9.956 17.313 1.00 91.94 97 VAL A N 1
ATOM 758 C CA . VAL A 1 97 ? 0.513 9.858 15.848 1.00 91.94 97 VAL A CA 1
ATOM 759 C C . VAL A 1 97 ? -0.466 8.751 15.463 1.00 91.94 97 VAL A C 1
ATOM 761 O O . VAL A 1 97 ? -1.389 8.984 14.686 1.00 91.94 97 VAL A O 1
ATOM 764 N N . PHE A 1 98 ? -0.329 7.567 16.057 1.00 93.19 98 PHE A N 1
ATOM 765 C CA . PHE A 1 98 ? -1.224 6.444 15.795 1.00 93.19 98 PHE A CA 1
ATOM 766 C C . PHE A 1 98 ? -2.669 6.728 16.206 1.00 93.19 98 PHE A C 1
ATOM 768 O O . PHE A 1 98 ? -3.578 6.456 15.428 1.00 93.19 98 PHE A O 1
ATOM 775 N N . ALA A 1 99 ? -2.891 7.366 17.357 1.00 92.50 99 ALA A N 1
ATOM 776 C CA . ALA A 1 99 ? -4.227 7.776 17.782 1.00 92.50 99 ALA A CA 1
ATOM 777 C C . ALA A 1 99 ? -4.867 8.803 16.827 1.00 92.50 99 ALA A C 1
ATOM 779 O O . ALA A 1 99 ? -6.084 8.812 16.646 1.00 92.50 99 ALA A O 1
ATOM 780 N N . GLN A 1 100 ? -4.074 9.686 16.206 1.00 89.19 100 GLN A N 1
ATOM 781 C CA . GLN A 1 100 ? -4.571 10.603 15.175 1.00 89.19 100 GLN A CA 1
ATOM 782 C C . GLN A 1 100 ? -4.942 9.861 13.885 1.00 89.19 100 GLN A C 1
ATOM 784 O O . GLN A 1 100 ? -6.012 10.115 13.331 1.00 89.19 100 GLN A O 1
ATOM 789 N N . LEU A 1 101 ? -4.101 8.925 13.435 1.00 89.94 101 LEU A N 1
ATOM 790 C CA . LEU A 1 101 ? -4.374 8.094 12.257 1.00 89.94 101 LEU A CA 1
ATOM 791 C C . LEU A 1 101 ? -5.620 7.222 12.449 1.00 89.94 101 LEU A C 1
ATOM 793 O O . LEU A 1 101 ? -6.432 7.110 11.532 1.00 89.94 101 LEU A O 1
ATOM 797 N N . GLU A 1 102 ? -5.810 6.655 13.640 1.00 91.38 102 GLU A N 1
ATOM 798 C CA . GLU A 1 102 ? -6.991 5.859 13.974 1.00 91.38 102 GLU A CA 1
ATOM 799 C C . GLU A 1 102 ? -8.271 6.703 13.927 1.00 91.38 102 GLU A C 1
ATOM 801 O O . GLU A 1 102 ? -9.218 6.339 13.230 1.00 91.38 102 GLU A O 1
ATOM 806 N N . LYS A 1 103 ? -8.272 7.888 14.556 1.00 89.00 103 LYS A N 1
ATOM 807 C CA . LYS A 1 103 ? -9.398 8.838 14.478 1.00 89.00 103 LYS A CA 1
ATOM 808 C C . LYS A 1 103 ? -9.714 9.249 13.039 1.00 89.00 103 LYS A C 1
ATOM 810 O O . LYS A 1 103 ? -10.882 9.352 12.654 1.00 89.00 103 LYS A O 1
ATOM 815 N N . MET A 1 104 ? -8.680 9.485 12.233 1.00 86.38 104 MET A N 1
ATOM 816 C CA . MET A 1 104 ? -8.847 9.797 10.816 1.00 86.38 104 MET A CA 1
ATOM 817 C C . MET A 1 104 ? -9.492 8.624 10.066 1.00 86.38 104 MET A C 1
ATOM 819 O O . MET A 1 104 ? -10.463 8.832 9.345 1.00 86.38 104 MET A O 1
ATOM 823 N N . MET A 1 105 ? -9.024 7.390 10.266 1.00 88.75 105 MET A N 1
ATOM 824 C CA . MET A 1 105 ? -9.649 6.209 9.659 1.00 88.75 105 MET A CA 1
ATOM 825 C C . MET A 1 105 ? -11.091 6.000 10.123 1.00 88.75 105 MET A C 1
ATOM 827 O O . MET A 1 105 ? -11.932 5.622 9.312 1.00 88.75 105 MET A O 1
ATOM 831 N N . ASP A 1 106 ? -11.398 6.247 11.398 1.00 89.94 106 ASP A N 1
ATOM 832 C CA . ASP A 1 106 ? -12.749 6.108 11.949 1.00 89.94 106 ASP A CA 1
ATOM 833 C C . ASP A 1 106 ? -13.753 7.028 11.274 1.00 89.94 106 ASP A C 1
ATOM 835 O O . ASP A 1 106 ? -14.846 6.591 10.908 1.00 89.94 106 ASP A O 1
ATOM 839 N N . SER A 1 107 ? -13.351 8.277 11.068 1.00 88.12 107 SER A N 1
ATOM 840 C CA . SER A 1 107 ? -14.163 9.282 10.386 1.00 88.12 107 SER A CA 1
ATOM 841 C C . SER A 1 107 ? -14.232 9.077 8.870 1.00 88.12 107 SER A C 1
ATOM 843 O O . SER A 1 107 ? -15.249 9.406 8.263 1.00 88.12 107 SER A O 1
ATOM 845 N N . ALA A 1 108 ? -13.190 8.512 8.256 1.00 89.75 108 ALA A N 1
ATOM 846 C CA . ALA A 1 108 ? -13.124 8.296 6.818 1.00 89.75 108 ALA A CA 1
ATOM 847 C C . ALA A 1 108 ? -14.168 7.283 6.326 1.00 89.75 108 ALA A C 1
ATOM 849 O O . ALA A 1 108 ? -14.371 6.229 6.934 1.00 89.75 108 ALA A O 1
ATOM 850 N N . LYS A 1 109 ? -14.762 7.566 5.168 1.00 92.56 109 LYS A N 1
ATOM 851 C CA . LYS A 1 109 ? -15.633 6.655 4.426 1.00 92.56 109 LYS A CA 1
ATOM 852 C C . LYS A 1 109 ? -14.930 6.213 3.150 1.00 92.56 109 LYS A C 1
ATOM 854 O O . LYS A 1 109 ? -14.558 7.043 2.317 1.00 92.56 109 LYS A O 1
ATOM 859 N N . ILE A 1 110 ? -14.773 4.903 2.985 1.00 92.88 110 ILE A N 1
ATOM 860 C CA . ILE A 1 110 ? -14.169 4.316 1.787 1.00 92.88 110 ILE A CA 1
ATOM 861 C C . ILE A 1 110 ? -15.276 4.111 0.755 1.00 92.88 110 ILE A C 1
ATOM 863 O O . ILE A 1 110 ? -16.072 3.183 0.856 1.00 92.88 110 ILE A O 1
ATOM 867 N N . GLU A 1 111 ? -15.338 4.987 -0.244 1.00 93.44 111 GLU A N 1
ATOM 868 C CA . GLU A 1 111 ? -16.385 4.935 -1.267 1.00 93.44 111 GLU A CA 1
ATOM 869 C C . GLU A 1 111 ? -16.095 3.887 -2.338 1.00 93.44 111 GLU A C 1
ATOM 871 O O . GLU A 1 111 ? -17.013 3.245 -2.850 1.00 93.44 111 GLU A O 1
ATOM 876 N N . LYS A 1 112 ? -14.818 3.720 -2.689 1.00 93.94 112 LYS A N 1
ATOM 877 C CA . LYS A 1 112 ? -14.391 2.802 -3.740 1.00 93.94 112 LYS A CA 1
ATOM 878 C C . LYS A 1 112 ? -12.986 2.296 -3.461 1.00 93.94 112 LYS A C 1
ATOM 880 O O . LYS A 1 112 ? -12.093 3.081 -3.156 1.00 93.94 112 LYS A O 1
ATOM 885 N N . PHE A 1 113 ? -12.805 0.991 -3.612 1.00 94.94 113 PHE A N 1
ATOM 886 C CA . PHE A 1 113 ? -11.498 0.369 -3.741 1.00 94.94 113 PHE A CA 1
ATOM 887 C C . PHE A 1 113 ? -11.579 -0.747 -4.777 1.00 94.94 113 PHE A C 1
ATOM 889 O O . PHE A 1 113 ? -12.376 -1.686 -4.656 1.00 94.94 113 PHE A O 1
ATOM 896 N N . LEU A 1 114 ? -10.746 -0.622 -5.799 1.00 93.88 114 LEU A N 1
ATOM 897 C CA . LEU A 1 114 ? -10.571 -1.603 -6.846 1.00 93.88 114 LEU A CA 1
ATOM 898 C C . LEU A 1 114 ? -9.084 -1.699 -7.171 1.00 93.88 114 LEU A C 1
ATOM 900 O O . LEU A 1 114 ? -8.445 -0.687 -7.449 1.00 93.88 114 LEU A O 1
ATOM 904 N N . TYR A 1 115 ? -8.565 -2.919 -7.162 1.00 95.19 115 TYR A N 1
ATOM 905 C CA . TYR A 1 115 ? -7.238 -3.231 -7.660 1.00 95.19 115 TYR A CA 1
ATOM 906 C C . TYR A 1 115 ? -7.351 -4.257 -8.781 1.00 95.19 115 TYR A C 1
ATOM 908 O O . TYR A 1 115 ? -7.797 -5.384 -8.561 1.00 95.19 115 TYR A O 1
ATOM 916 N N . GLU A 1 116 ? -6.982 -3.863 -9.992 1.00 95.56 116 GLU A N 1
ATOM 917 C CA . GLU A 1 116 ? -6.862 -4.771 -11.127 1.00 95.56 116 GLU A CA 1
ATOM 918 C C . GLU A 1 116 ? -5.388 -5.063 -11.369 1.00 95.56 116 GLU A C 1
ATOM 920 O O . GLU A 1 116 ? -4.568 -4.155 -11.357 1.00 95.56 116 GLU A O 1
ATOM 925 N N . VAL A 1 117 ? -5.044 -6.332 -11.565 1.00 96.00 117 VAL A N 1
ATOM 926 C CA . VAL A 1 117 ? -3.654 -6.746 -11.765 1.00 96.00 117 VAL A CA 1
ATOM 927 C C . VAL A 1 117 ? -3.558 -7.777 -12.875 1.00 96.00 117 VAL A C 1
ATOM 929 O O . VAL A 1 117 ? -4.392 -8.687 -12.983 1.00 96.00 117 VAL A O 1
ATOM 932 N N . TYR A 1 118 ? -2.526 -7.633 -13.695 1.00 95.50 118 TYR A N 1
ATOM 933 C CA . TYR A 1 118 ? -2.243 -8.484 -14.837 1.00 95.50 118 TYR A CA 1
ATOM 934 C C . TYR A 1 118 ? -0.924 -9.207 -14.609 1.00 95.50 118 TYR A C 1
ATOM 936 O O . TYR A 1 118 ? 0.136 -8.590 -14.541 1.00 95.50 118 TYR A O 1
ATOM 944 N N . ILE A 1 119 ? -1.010 -10.530 -14.472 1.00 93.94 119 ILE A N 1
ATOM 945 C CA . ILE A 1 119 ? 0.129 -11.376 -14.107 1.00 93.94 119 ILE A CA 1
ATOM 946 C C . ILE A 1 119 ? 0.479 -12.284 -15.279 1.00 93.94 119 ILE A C 1
ATOM 948 O O . ILE A 1 119 ? -0.388 -13.029 -15.748 1.00 93.94 119 ILE A O 1
ATOM 952 N N . ASP A 1 120 ? 1.724 -12.262 -15.738 1.00 92.81 120 ASP A N 1
ATOM 953 C CA . ASP A 1 120 ? 2.174 -13.107 -16.843 1.00 92.81 120 ASP A CA 1
ATOM 954 C C . ASP A 1 120 ? 2.310 -14.598 -16.455 1.00 92.81 120 ASP A C 1
ATOM 956 O O . ASP A 1 120 ? 1.747 -15.094 -15.462 1.00 92.81 120 ASP A O 1
ATOM 960 N N . ARG A 1 121 ? 2.988 -15.356 -17.323 1.00 91.00 121 ARG A N 1
ATOM 961 C CA . ARG A 1 121 ? 3.268 -16.781 -17.130 1.00 91.00 121 ARG A CA 1
ATOM 962 C C . ARG A 1 121 ? 4.323 -17.035 -16.049 1.00 91.00 121 ARG A C 1
ATOM 964 O O . ARG A 1 121 ? 4.246 -18.087 -15.417 1.00 91.00 121 ARG A O 1
ATOM 971 N N . ASP A 1 122 ? 5.248 -16.105 -15.861 1.00 90.81 122 ASP A N 1
ATOM 972 C CA . ASP A 1 122 ? 6.387 -16.210 -14.948 1.00 90.81 122 ASP A CA 1
ATOM 973 C C . ASP A 1 122 ? 6.087 -15.549 -13.585 1.00 90.81 122 ASP A C 1
ATOM 975 O O . ASP A 1 122 ? 6.962 -15.391 -12.740 1.00 90.81 122 ASP A O 1
ATOM 979 N N . ASP A 1 123 ? 4.804 -15.252 -13.343 1.00 90.38 123 ASP A N 1
ATOM 980 C CA . ASP A 1 123 ? 4.249 -14.647 -12.131 1.00 90.38 123 ASP A CA 1
ATOM 981 C C . ASP A 1 123 ? 4.693 -13.190 -11.886 1.00 90.38 123 ASP A C 1
ATOM 983 O O . ASP A 1 123 ? 4.546 -12.672 -10.773 1.00 90.38 123 ASP A O 1
ATOM 987 N N . TYR A 1 124 ? 5.145 -12.492 -12.930 1.00 92.06 124 TYR A N 1
ATOM 988 C CA . TYR A 1 124 ? 5.406 -11.059 -12.880 1.00 92.06 124 TYR A CA 1
ATOM 989 C C . TYR A 1 124 ? 4.129 -10.240 -13.064 1.00 92.06 124 TYR A C 1
ATOM 991 O O . TYR A 1 124 ? 3.268 -10.568 -13.883 1.00 92.06 124 TYR A O 1
ATOM 999 N N . ILE A 1 125 ? 4.014 -9.148 -12.303 1.00 94.12 125 ILE A N 1
ATOM 1000 C CA . ILE A 1 125 ? 2.998 -8.118 -12.540 1.00 94.12 125 ILE A CA 1
ATOM 1001 C C . ILE A 1 125 ? 3.480 -7.271 -13.715 1.00 94.12 125 ILE A C 1
ATOM 1003 O O . ILE A 1 125 ? 4.520 -6.631 -13.610 1.00 94.12 125 ILE A O 1
ATOM 1007 N N . VAL A 1 126 ? 2.725 -7.282 -14.810 1.00 95.25 126 VAL A N 1
ATOM 1008 C CA . VAL A 1 126 ? 3.040 -6.5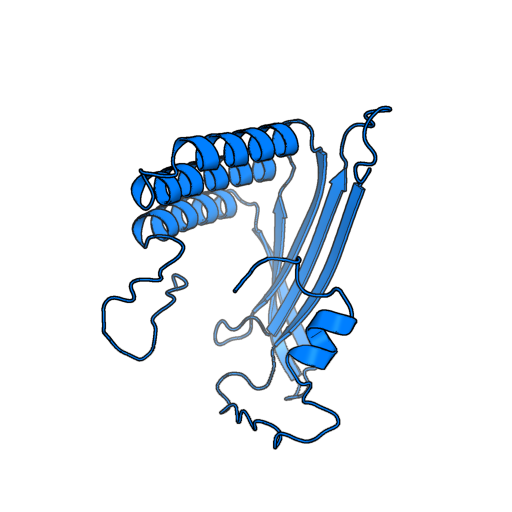39 -16.044 1.00 95.25 126 VAL A CA 1
ATOM 1009 C C . VAL A 1 126 ? 2.323 -5.192 -16.071 1.00 95.25 126 VAL A C 1
ATOM 1011 O O . VAL A 1 126 ? 2.838 -4.204 -16.585 1.00 95.25 126 VAL A O 1
ATOM 1014 N N . GLU A 1 127 ? 1.123 -5.158 -15.502 1.00 95.88 127 GLU A N 1
ATOM 1015 C CA . GLU A 1 127 ? 0.329 -3.950 -15.338 1.00 95.88 127 GLU A CA 1
ATOM 1016 C C . GLU A 1 127 ? -0.517 -4.078 -14.072 1.00 95.88 127 GLU A C 1
ATOM 1018 O O . GLU A 1 127 ? -1.001 -5.170 -13.735 1.00 95.88 127 GLU A O 1
ATOM 1023 N N . ASP A 1 128 ? -0.726 -2.962 -13.385 1.00 96.44 128 ASP A N 1
ATOM 1024 C CA . ASP A 1 128 ? -1.744 -2.848 -12.360 1.00 96.44 128 ASP A CA 1
ATOM 1025 C C . ASP A 1 128 ? -2.494 -1.517 -12.414 1.00 96.44 128 ASP A C 1
ATOM 1027 O O . ASP A 1 128 ? -1.989 -0.503 -12.886 1.00 96.44 128 ASP A O 1
ATOM 1031 N N . THR A 1 129 ? -3.734 -1.536 -11.933 1.00 96.62 129 THR A N 1
ATOM 1032 C CA . THR A 1 129 ? -4.566 -0.347 -11.778 1.00 96.62 129 THR A CA 1
ATOM 1033 C C . THR A 1 129 ? -5.113 -0.299 -10.361 1.00 96.62 129 THR A C 1
ATOM 1035 O O . THR A 1 129 ? -5.815 -1.212 -9.923 1.00 96.62 129 THR A O 1
ATOM 1038 N N . VAL A 1 130 ? -4.839 0.791 -9.647 1.00 96.50 130 VAL A N 1
ATOM 1039 C CA . VAL A 1 130 ? -5.419 1.096 -8.335 1.00 96.50 130 VAL A CA 1
ATOM 1040 C C . VAL A 1 130 ? -6.430 2.218 -8.514 1.00 96.50 130 VAL A C 1
ATOM 1042 O O . VAL A 1 130 ? -6.071 3.305 -8.954 1.00 96.50 130 VAL A O 1
ATOM 1045 N N . ASN A 1 131 ? -7.682 1.976 -8.130 1.00 96.75 131 ASN A N 1
ATOM 1046 C CA . ASN A 1 131 ? -8.710 3.005 -8.042 1.00 96.75 131 ASN A CA 1
ATOM 1047 C C . ASN A 1 131 ? -9.238 3.073 -6.602 1.00 96.75 131 ASN A C 1
ATOM 1049 O O . ASN A 1 131 ? -9.861 2.130 -6.104 1.00 96.75 131 ASN A O 1
ATOM 1053 N N . LEU A 1 132 ? -8.954 4.187 -5.932 1.00 95.25 132 LEU A N 1
ATOM 1054 C CA . LEU A 1 132 ? -9.278 4.437 -4.533 1.00 95.25 132 LEU A CA 1
ATOM 1055 C C . LEU A 1 132 ? -10.018 5.765 -4.404 1.00 95.25 132 LEU A C 1
ATOM 1057 O O . LEU A 1 132 ? -9.550 6.794 -4.884 1.00 95.25 132 LEU A O 1
ATOM 1061 N N . LYS A 1 133 ? -11.131 5.752 -3.672 1.00 94.94 133 LYS A N 1
ATOM 1062 C CA . LYS A 1 133 ? -11.860 6.961 -3.298 1.00 94.94 133 LYS A CA 1
ATOM 1063 C C . LYS A 1 133 ? -12.227 6.938 -1.823 1.00 94.94 133 LYS A C 1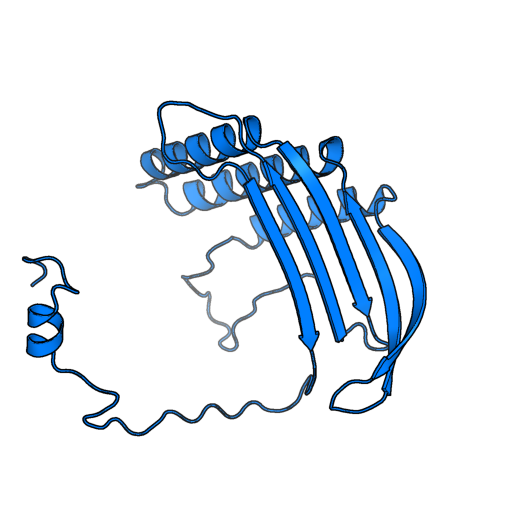
ATOM 1065 O O . LYS A 1 133 ? -12.914 6.025 -1.359 1.00 94.94 133 LYS A O 1
ATOM 1070 N N . ILE A 1 134 ? -11.782 7.958 -1.098 1.00 91.81 134 ILE A N 1
ATOM 1071 C CA . ILE A 1 134 ? -12.037 8.158 0.330 1.00 91.81 134 ILE A CA 1
ATOM 1072 C C . ILE A 1 134 ? -12.669 9.535 0.515 1.00 91.81 134 ILE A C 1
ATOM 1074 O O . ILE A 1 134 ? -12.211 10.516 -0.066 1.00 91.81 134 ILE A O 1
ATOM 1078 N N . SER A 1 135 ? -13.708 9.621 1.339 1.00 91.62 135 SER A N 1
ATOM 1079 C CA . SER A 1 135 ? -14.299 10.888 1.778 1.00 91.62 135 SER A CA 1
ATOM 1080 C C . SER A 1 135 ? -14.158 11.053 3.286 1.00 91.62 135 SER A C 1
ATOM 1082 O O . SER A 1 135 ? -14.109 10.071 4.029 1.00 91.62 135 SER A O 1
ATOM 1084 N N . PHE A 1 136 ? -14.085 12.301 3.735 1.00 86.81 136 PHE A N 1
ATOM 1085 C CA . PHE A 1 136 ? -13.996 12.666 5.143 1.00 86.81 136 PHE A CA 1
ATOM 1086 C C . PHE A 1 136 ? -15.203 13.537 5.521 1.00 86.81 136 PHE A C 1
ATOM 1088 O O . PHE A 1 136 ? -15.722 14.260 4.664 1.00 86.81 136 PHE A O 1
ATOM 1095 N N . PRO A 1 137 ? -15.684 13.485 6.775 1.00 80.44 137 PRO A N 1
ATOM 1096 C CA . PRO A 1 137 ? -16.787 14.331 7.216 1.00 80.44 137 PRO A CA 1
ATOM 1097 C C . PRO A 1 137 ? -16.413 15.812 7.088 1.00 80.44 137 PRO A C 1
ATOM 1099 O O . PRO A 1 137 ? -15.285 16.196 7.395 1.00 80.44 137 PRO A O 1
ATOM 1102 N N . GLU A 1 138 ? -17.358 16.655 6.662 1.00 68.31 138 GLU A N 1
ATOM 1103 C CA . GLU A 1 138 ? -17.154 18.106 6.669 1.00 68.31 138 GLU A CA 1
ATOM 1104 C C . GLU A 1 138 ? -17.074 18.613 8.114 1.00 68.31 138 GLU A C 1
ATOM 1106 O O . GLU A 1 138 ? -18.099 18.821 8.766 1.00 68.31 138 GLU A O 1
ATOM 1111 N N . ASP A 1 139 ? -15.863 18.863 8.610 1.00 62.09 139 ASP A N 1
ATOM 1112 C CA . ASP A 1 139 ? -15.680 19.734 9.765 1.00 62.09 139 ASP A CA 1
ATOM 1113 C C . ASP A 1 139 ? -15.531 21.180 9.269 1.00 62.09 139 ASP A C 1
ATOM 1115 O O . ASP A 1 139 ? -14.585 21.526 8.560 1.00 62.09 139 ASP A O 1
ATOM 1119 N N . LYS A 1 140 ? -16.486 22.042 9.637 1.00 50.44 140 LYS A N 1
ATOM 1120 C CA . LYS A 1 140 ? -16.528 23.464 9.252 1.00 50.44 140 LYS A CA 1
ATOM 1121 C C . LYS A 1 140 ? -15.345 24.283 9.795 1.00 50.44 140 LYS A C 1
ATOM 1123 O O . LYS A 1 140 ? -15.237 25.459 9.455 1.00 50.44 140 LYS A O 1
ATOM 1128 N N . SER A 1 141 ? -14.494 23.702 10.644 1.00 47.69 141 SER A N 1
ATOM 1129 C CA . SER A 1 141 ? -13.443 24.415 11.379 1.00 47.69 141 SER A CA 1
ATOM 1130 C C . SER A 1 141 ? -12.005 24.122 10.935 1.00 47.69 141 SER A C 1
ATOM 1132 O O . SER A 1 141 ? -11.089 24.835 11.342 1.00 47.69 141 SER A O 1
ATOM 1134 N N . SER A 1 142 ? -11.781 23.140 10.064 1.00 51.75 142 SER A N 1
ATOM 1135 C CA . SER A 1 142 ? -10.436 22.755 9.630 1.00 51.75 142 SER A CA 1
ATOM 1136 C C . SER A 1 142 ? -10.391 22.680 8.112 1.00 51.75 142 SER A C 1
ATOM 1138 O O . SER A 1 142 ? -11.244 22.024 7.526 1.00 51.75 142 SER A O 1
ATOM 1140 N N . GLY A 1 143 ? -9.413 23.313 7.463 1.00 56.69 143 GLY A N 1
ATOM 1141 C CA . GLY A 1 143 ? -9.177 23.220 6.014 1.00 56.69 143 GLY A CA 1
ATOM 1142 C C . GLY A 1 143 ? -8.749 21.823 5.534 1.00 56.69 143 GLY A C 1
ATOM 1143 O O . GLY A 1 143 ? -7.809 21.708 4.755 1.00 56.69 143 GLY A O 1
ATOM 1144 N N . LEU A 1 144 ? -9.388 20.765 6.035 1.00 64.25 144 LEU A N 1
ATOM 1145 C CA . LEU A 1 144 ? -9.146 19.377 5.683 1.00 64.25 144 LEU A CA 1
ATOM 1146 C C . LEU A 1 144 ? -9.733 19.059 4.305 1.00 64.25 144 LEU A C 1
ATOM 1148 O O . LEU A 1 144 ? -10.755 19.598 3.873 1.00 64.25 144 LEU A O 1
ATOM 1152 N N . VAL A 1 145 ? -9.052 18.146 3.620 1.00 72.19 145 VAL A N 1
ATOM 1153 C CA . VAL A 1 145 ? -9.443 17.592 2.324 1.00 72.19 145 VAL A CA 1
ATOM 1154 C C . VAL A 1 145 ? -10.790 16.874 2.466 1.00 72.19 145 VAL A C 1
ATOM 1156 O O . VAL A 1 145 ? -10.904 15.929 3.241 1.00 72.19 145 VAL A O 1
ATOM 1159 N N . LYS A 1 146 ? -11.813 17.293 1.706 1.00 83.44 146 LYS A N 1
ATOM 1160 C CA . LYS A 1 146 ? -13.152 16.663 1.732 1.00 83.44 146 LYS A CA 1
ATOM 1161 C C . LYS A 1 146 ? -13.140 15.232 1.194 1.00 83.44 146 LYS A C 1
ATOM 1163 O O . LYS A 1 146 ? -13.860 14.363 1.680 1.00 83.44 146 LYS A O 1
ATOM 1168 N N . SER A 1 147 ? -12.333 14.994 0.167 1.00 87.56 147 SER A N 1
ATOM 1169 C CA . SER A 1 147 ? -12.196 13.690 -0.469 1.00 87.56 147 SER A CA 1
ATOM 1170 C C . SER A 1 147 ? -10.843 13.547 -1.143 1.00 87.56 147 SER A C 1
ATOM 1172 O O . SER A 1 147 ? -10.325 14.505 -1.713 1.00 87.56 147 SER A O 1
ATOM 1174 N N . PHE A 1 148 ? -10.318 12.331 -1.115 1.00 88.19 148 PHE A N 1
ATOM 1175 C CA . PHE A 1 148 ? -9.132 11.908 -1.838 1.00 88.19 148 PHE A CA 1
ATOM 1176 C C . PHE A 1 148 ? -9.542 10.864 -2.874 1.00 88.19 148 PHE A C 1
ATOM 1178 O O . PHE A 1 148 ? -10.185 9.869 -2.533 1.00 88.19 148 PHE A O 1
ATOM 1185 N N . GLU A 1 149 ? -9.180 11.102 -4.129 1.00 93.88 149 GLU A N 1
ATOM 1186 C CA . GLU A 1 149 ? -9.400 10.172 -5.231 1.00 93.88 149 GLU A CA 1
ATOM 1187 C C . GLU A 1 149 ? -8.070 9.927 -5.936 1.00 93.88 149 GLU A C 1
ATOM 1189 O O . GLU A 1 149 ? -7.343 10.868 -6.260 1.00 93.88 149 GLU A O 1
ATOM 1194 N N . LEU A 1 150 ? -7.745 8.652 -6.118 1.00 94.38 150 LEU A N 1
ATOM 1195 C CA . LEU A 1 150 ? -6.525 8.185 -6.750 1.00 94.38 150 LEU A CA 1
ATOM 1196 C C . LEU A 1 150 ? -6.891 7.148 -7.802 1.00 94.38 150 LEU A C 1
ATOM 1198 O O . LEU A 1 150 ? -7.517 6.133 -7.491 1.00 94.38 150 LEU A O 1
ATOM 1202 N N . GLU A 1 151 ? -6.443 7.396 -9.025 1.00 96.81 151 GLU A N 1
ATOM 1203 C CA . GLU A 1 151 ? -6.427 6.415 -10.097 1.00 96.81 151 GLU A CA 1
ATOM 1204 C C . GLU A 1 151 ? -5.012 6.343 -10.659 1.00 96.81 151 GLU A C 1
ATOM 1206 O O . GLU A 1 151 ? -4.508 7.310 -11.230 1.00 96.81 151 GLU A O 1
ATOM 1211 N N . THR A 1 152 ? -4.367 5.198 -10.463 1.00 97.31 152 THR A N 1
ATOM 1212 C CA . THR A 1 152 ? -3.011 4.942 -10.945 1.00 97.31 152 THR A CA 1
ATOM 1213 C C . THR A 1 152 ? -3.039 3.706 -11.815 1.00 97.31 152 THR A C 1
ATOM 1215 O O . THR A 1 152 ? -3.587 2.693 -11.391 1.00 97.31 152 THR A O 1
ATOM 1218 N N . THR A 1 153 ? -2.420 3.784 -12.992 1.00 96.50 153 THR A N 1
ATOM 1219 C CA . THR A 1 153 ? -2.051 2.607 -13.783 1.00 96.50 153 THR A CA 1
ATOM 1220 C C . THR A 1 153 ? -0.536 2.541 -13.863 1.00 96.50 153 THR A C 1
ATOM 1222 O O . THR A 1 153 ? 0.094 3.498 -14.317 1.00 96.50 153 THR A O 1
ATOM 1225 N N . SER A 1 154 ? 0.040 1.436 -13.407 1.00 95.44 154 SER A N 1
ATOM 1226 C CA . SER A 1 154 ? 1.475 1.176 -13.475 1.00 95.44 154 SER A CA 1
ATOM 1227 C C . SER A 1 154 ? 1.715 0.077 -14.491 1.00 95.44 154 SER A C 1
ATOM 1229 O O . SER A 1 154 ? 1.003 -0.921 -14.501 1.00 95.44 154 SER A O 1
ATOM 1231 N N . THR A 1 155 ? 2.731 0.245 -15.328 1.00 94.12 155 THR A N 1
ATOM 1232 C CA . THR A 1 155 ? 3.200 -0.797 -16.243 1.00 94.12 155 THR A CA 1
ATOM 1233 C C . THR A 1 155 ? 4.644 -1.125 -15.906 1.00 94.12 155 THR A C 1
ATOM 1235 O O . THR A 1 155 ? 5.426 -0.242 -15.548 1.00 94.12 155 THR A O 1
ATOM 1238 N N . MET A 1 156 ? 4.988 -2.404 -15.981 1.00 92.94 156 MET A N 1
ATOM 1239 C CA . MET A 1 156 ? 6.323 -2.917 -15.713 1.00 92.94 156 MET A CA 1
ATOM 1240 C C . MET A 1 156 ? 6.850 -3.562 -16.994 1.00 92.94 156 MET A C 1
ATOM 1242 O O . MET A 1 156 ? 6.191 -4.409 -17.594 1.00 92.94 156 MET A O 1
ATOM 1246 N N . TRP A 1 157 ? 8.040 -3.151 -17.412 1.00 90.81 157 TRP A N 1
ATOM 1247 C CA . TRP A 1 157 ? 8.753 -3.668 -18.581 1.00 90.81 157 TRP A CA 1
ATOM 1248 C C . TRP A 1 157 ? 10.251 -3.736 -18.262 1.00 90.81 157 TRP A C 1
ATOM 1250 O O . TRP A 1 157 ? 10.664 -3.334 -17.172 1.00 90.81 157 TRP A O 1
ATOM 1260 N N . ASP A 1 158 ? 11.060 -4.278 -19.175 1.00 91.06 158 ASP A N 1
ATOM 1261 C CA . ASP A 1 158 ? 12.500 -4.482 -18.966 1.00 91.06 158 ASP A CA 1
ATOM 1262 C C . ASP A 1 158 ? 12.818 -5.299 -17.693 1.00 91.06 158 ASP A C 1
ATOM 1264 O O . ASP A 1 158 ? 13.845 -5.114 -17.038 1.00 91.06 158 ASP A O 1
ATOM 1268 N N . MET A 1 159 ? 11.932 -6.232 -17.328 1.00 88.69 159 MET A N 1
ATOM 1269 C CA . MET A 1 159 ? 12.090 -7.057 -16.128 1.00 88.69 159 MET A CA 1
ATOM 1270 C C . MET A 1 159 ? 13.345 -7.931 -16.227 1.00 88.69 159 MET A C 1
ATOM 1272 O O . MET A 1 159 ? 13.677 -8.443 -17.294 1.00 88.69 159 MET A O 1
ATOM 1276 N N . GLU A 1 160 ? 14.056 -8.068 -15.105 1.00 87.88 160 GLU A N 1
ATOM 1277 C CA . GLU A 1 160 ? 15.360 -8.749 -15.002 1.00 87.88 160 GLU A CA 1
ATOM 1278 C C . GLU A 1 160 ? 16.497 -8.134 -15.844 1.00 87.88 160 GLU A C 1
ATOM 1280 O O . GLU A 1 160 ? 17.616 -8.657 -15.839 1.00 87.88 160 GLU A O 1
ATOM 1285 N N . LYS A 1 161 ? 16.273 -7.005 -16.535 1.00 90.00 161 LYS A N 1
ATOM 1286 C CA . LYS A 1 161 ? 17.340 -6.332 -17.281 1.00 90.00 161 LYS A CA 1
ATOM 1287 C C . LYS A 1 161 ? 18.245 -5.522 -16.334 1.00 90.00 161 LYS A C 1
ATOM 1289 O O . LYS A 1 161 ? 17.769 -4.958 -15.346 1.00 90.00 161 LYS A O 1
ATOM 1294 N N . PRO A 1 162 ? 19.562 -5.443 -16.609 1.00 91.94 162 PRO A N 1
ATOM 1295 C CA . PRO A 1 162 ? 20.472 -4.607 -15.833 1.00 91.94 162 PRO A CA 1
ATOM 1296 C C . PRO A 1 162 ? 20.068 -3.130 -15.883 1.00 91.94 162 PRO A C 1
ATOM 1298 O O . PRO A 1 162 ? 19.818 -2.590 -16.958 1.00 91.94 162 PRO A O 1
ATOM 1301 N N . VAL A 1 163 ? 20.069 -2.466 -14.726 1.00 89.38 163 VAL A N 1
ATOM 1302 C CA . VAL A 1 163 ? 19.856 -1.017 -14.623 1.00 89.38 163 VAL A CA 1
ATOM 1303 C C . VAL A 1 163 ? 21.207 -0.324 -14.501 1.00 89.38 163 VAL A C 1
ATOM 1305 O O . VAL A 1 163 ? 21.973 -0.600 -13.577 1.00 89.38 163 VAL A O 1
ATOM 1308 N N . THR A 1 164 ? 21.485 0.607 -15.408 1.00 91.56 164 THR A N 1
ATOM 1309 C CA . THR A 1 164 ? 22.629 1.516 -15.299 1.00 91.56 164 THR A CA 1
ATOM 1310 C C . THR A 1 164 ? 22.152 2.831 -14.693 1.00 91.56 164 THR A C 1
ATOM 1312 O O . THR A 1 164 ? 21.240 3.463 -15.218 1.00 91.56 164 THR A O 1
ATOM 1315 N N . ILE A 1 165 ? 22.752 3.232 -13.570 1.00 90.31 165 ILE A N 1
ATOM 1316 C CA . ILE A 1 165 ? 22.487 4.524 -12.928 1.00 90.31 165 ILE A CA 1
ATOM 1317 C C . ILE A 1 165 ? 23.702 5.412 -13.160 1.00 90.31 165 ILE A C 1
ATOM 1319 O O . ILE A 1 165 ? 24.739 5.236 -12.519 1.00 90.31 165 ILE A O 1
ATOM 1323 N N . ASP A 1 166 ? 23.551 6.374 -14.062 1.00 90.31 166 ASP A N 1
ATOM 1324 C CA . ASP A 1 166 ? 24.576 7.369 -14.340 1.00 90.31 166 ASP A CA 1
ATOM 1325 C C . ASP A 1 166 ? 24.297 8.638 -13.537 1.00 90.31 166 ASP A C 1
ATOM 1327 O O . ASP A 1 166 ? 23.275 9.307 -13.712 1.00 90.31 166 ASP A O 1
ATOM 1331 N N . PHE A 1 167 ? 25.221 8.990 -12.645 1.00 88.62 167 PHE A N 1
ATOM 1332 C CA . PHE A 1 167 ? 25.134 10.248 -11.914 1.00 88.62 167 PHE A CA 1
ATOM 1333 C C . PHE A 1 167 ? 25.633 11.391 -12.802 1.00 88.62 167 PHE A C 1
A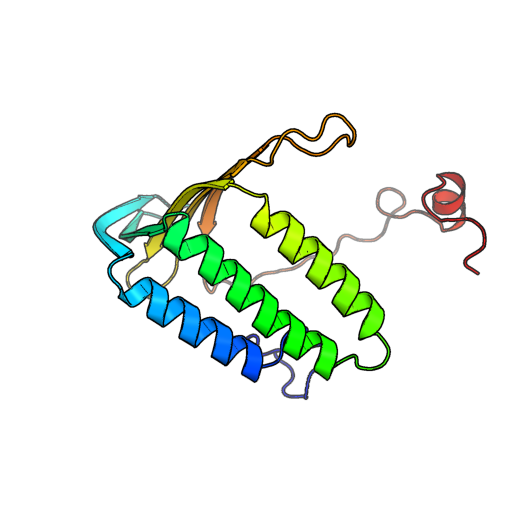TOM 1335 O O . PHE A 1 167 ? 26.748 11.314 -13.328 1.00 88.62 167 PHE A O 1
ATOM 1342 N N . PRO A 1 168 ? 24.854 12.474 -12.968 1.00 90.50 168 PRO A N 1
ATOM 1343 C CA . PRO A 1 168 ? 25.315 13.613 -13.740 1.00 90.50 168 PRO A CA 1
ATOM 1344 C C . PRO A 1 168 ? 26.521 14.259 -13.050 1.00 90.50 168 PRO A C 1
ATOM 1346 O O . PRO A 1 168 ? 26.562 14.381 -11.824 1.00 90.50 168 PRO A O 1
ATOM 1349 N N . ALA A 1 169 ? 27.490 14.726 -13.839 1.00 91.81 169 ALA A N 1
ATOM 1350 C CA . ALA A 1 169 ? 28.584 15.528 -13.305 1.00 91.81 169 ALA A CA 1
ATOM 1351 C C . ALA A 1 169 ? 28.027 16.785 -12.617 1.00 91.81 169 ALA A C 1
ATOM 1353 O O . ALA A 1 169 ? 27.153 17.475 -13.158 1.00 91.81 169 ALA A O 1
ATOM 1354 N N . ILE A 1 170 ? 28.548 17.088 -11.428 1.00 91.12 170 ILE A N 1
ATOM 1355 C CA . ILE A 1 170 ? 28.164 18.282 -10.677 1.00 91.12 170 ILE A CA 1
ATOM 1356 C C . ILE A 1 170 ? 28.644 19.522 -11.442 1.00 91.12 170 ILE A C 1
ATOM 1358 O O . ILE A 1 170 ? 29.809 19.626 -11.826 1.00 91.12 170 ILE A O 1
ATOM 1362 N N . ASN A 1 171 ? 27.741 20.467 -11.674 1.00 90.81 171 ASN A N 1
ATOM 1363 C CA . ASN A 1 171 ? 27.980 21.726 -12.362 1.00 90.81 171 ASN A CA 1
ATOM 1364 C C . ASN A 1 171 ? 27.142 22.844 -11.726 1.00 90.81 171 ASN A C 1
ATOM 1366 O O . ASN A 1 171 ? 26.247 22.603 -10.922 1.00 90.81 171 ASN A O 1
ATOM 1370 N N . LYS A 1 172 ? 27.403 24.093 -12.119 1.00 90.00 172 LYS A N 1
ATOM 1371 C CA . LYS A 1 172 ? 26.715 25.264 -11.552 1.00 90.00 172 LYS A CA 1
ATOM 1372 C C . LYS A 1 172 ? 25.188 25.236 -11.720 1.00 90.00 172 LYS A C 1
ATOM 1374 O O . LYS A 1 172 ? 24.508 25.955 -11.005 1.00 90.00 172 LYS A O 1
ATOM 1379 N N . GLN A 1 173 ? 24.650 24.458 -12.658 1.00 88.38 173 GLN A N 1
ATOM 1380 C CA . GLN A 1 173 ? 23.215 24.354 -12.918 1.00 88.38 173 GLN A CA 1
ATOM 1381 C C . GLN A 1 173 ? 22.520 23.316 -12.025 1.00 88.38 173 GLN A C 1
ATOM 1383 O O . GLN A 1 173 ? 21.343 23.489 -11.722 1.00 88.38 173 GLN A O 1
ATOM 1388 N N . ASN A 1 174 ? 23.219 22.256 -11.603 1.00 87.94 174 ASN A N 1
ATOM 1389 C CA . ASN A 1 174 ? 22.685 21.208 -10.718 1.00 87.94 174 ASN A CA 1
ATOM 1390 C C . ASN A 1 174 ? 23.274 21.248 -9.296 1.00 87.94 174 ASN A C 1
ATOM 1392 O O . ASN A 1 174 ? 23.030 20.344 -8.500 1.00 87.94 174 ASN A O 1
ATOM 1396 N N . SER A 1 175 ? 24.040 22.293 -8.981 1.00 89.62 175 SER A N 1
ATOM 1397 C CA . SER A 1 175 ? 24.635 22.530 -7.669 1.00 89.62 175 SER A CA 1
ATOM 1398 C C . SER A 1 175 ? 24.266 23.916 -7.161 1.00 89.62 175 SER A C 1
ATOM 1400 O O . SER A 1 175 ? 24.157 24.855 -7.948 1.00 89.62 175 SER A O 1
ATOM 1402 N N . MET A 1 176 ? 24.142 24.048 -5.848 1.00 89.19 176 MET A N 1
ATOM 1403 C CA . MET A 1 176 ? 24.055 25.332 -5.165 1.00 89.19 176 MET A CA 1
ATOM 1404 C C . MET A 1 176 ? 24.952 25.309 -3.936 1.00 89.19 176 MET A C 1
ATOM 1406 O O . MET A 1 176 ? 25.199 24.255 -3.346 1.00 89.19 176 MET A O 1
ATOM 1410 N N . THR A 1 177 ? 25.454 26.474 -3.561 1.00 88.62 177 THR A N 1
ATOM 1411 C CA . THR A 1 177 ? 26.200 26.647 -2.316 1.00 88.62 177 THR A CA 1
ATOM 1412 C C . THR A 1 177 ? 25.253 26.699 -1.117 1.00 88.62 177 THR A C 1
ATOM 1414 O O . THR A 1 177 ? 24.072 27.026 -1.251 1.00 88.62 177 THR A O 1
ATOM 1417 N N . LEU A 1 178 ? 25.778 26.410 0.076 1.00 85.12 178 LEU A N 1
ATOM 1418 C CA . LEU A 1 178 ? 25.013 26.533 1.322 1.00 85.12 178 LEU A CA 1
ATOM 1419 C C . LEU A 1 178 ? 24.497 27.965 1.533 1.00 85.12 178 LEU A C 1
ATOM 1421 O O . LEU A 1 178 ? 23.342 28.143 1.905 1.00 85.12 178 LEU A O 1
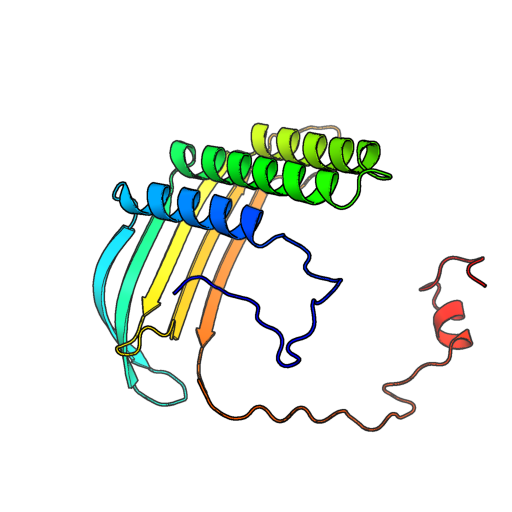ATOM 1425 N N . ASP A 1 179 ? 25.305 28.974 1.201 1.00 85.75 179 ASP A N 1
ATOM 1426 C CA . ASP A 1 179 ? 24.912 30.385 1.292 1.00 85.75 179 ASP A CA 1
ATOM 1427 C C . ASP A 1 179 ? 23.732 30.725 0.367 1.00 85.75 179 ASP A C 1
ATOM 1429 O O . ASP A 1 179 ? 22.845 31.496 0.733 1.00 85.75 179 ASP A O 1
ATOM 1433 N N . GLU A 1 180 ? 23.711 30.174 -0.850 1.00 85.12 180 GLU A N 1
ATOM 1434 C CA . GLU A 1 180 ? 22.610 30.368 -1.801 1.00 85.12 180 GLU A CA 1
ATOM 1435 C C . GLU A 1 180 ? 21.327 29.689 -1.322 1.00 85.12 180 GLU A C 1
ATOM 1437 O O . GLU A 1 180 ? 20.248 30.272 -1.439 1.00 85.12 180 GLU A O 1
ATOM 1442 N N . LEU A 1 181 ? 21.444 28.492 -0.749 1.00 83.50 181 LEU A N 1
ATOM 1443 C CA . LEU A 1 181 ? 20.323 27.746 -0.187 1.00 83.50 181 LEU A CA 1
ATOM 1444 C C . LEU A 1 181 ? 19.747 28.445 1.060 1.00 83.50 181 LEU A C 1
ATOM 1446 O O . LEU A 1 181 ? 18.532 28.591 1.183 1.00 83.50 181 LEU A O 1
ATOM 1450 N N . GLN A 1 182 ? 20.606 28.980 1.935 1.00 82.88 182 GLN A N 1
ATOM 1451 C CA . GLN A 1 182 ? 20.194 29.772 3.099 1.00 82.88 182 GLN A CA 1
ATOM 1452 C C . GLN A 1 182 ? 19.505 31.080 2.682 1.00 82.88 182 GLN A C 1
ATOM 1454 O O . GLN A 1 182 ? 18.457 31.425 3.225 1.00 82.88 182 GLN A O 1
ATOM 1459 N N . LYS A 1 183 ? 20.023 31.784 1.665 1.00 83.25 183 LYS A N 1
ATOM 1460 C CA . LYS A 1 183 ? 19.391 33.002 1.116 1.00 83.25 183 LYS A CA 1
ATOM 1461 C C . LYS A 1 183 ? 18.009 32.756 0.510 1.00 83.25 183 LYS A C 1
ATOM 1463 O O . LYS A 1 183 ? 17.216 33.691 0.445 1.00 83.25 183 LYS A O 1
ATOM 1468 N N . ARG A 1 184 ? 17.712 31.533 0.063 1.00 81.62 184 ARG A N 1
ATOM 1469 C CA . ARG A 1 184 ? 16.378 31.151 -0.428 1.00 81.62 184 ARG A CA 1
ATOM 1470 C C . ARG A 1 184 ? 15.367 30.886 0.689 1.00 81.62 184 ARG A C 1
ATOM 1472 O O . ARG A 1 184 ? 14.188 30.738 0.392 1.00 81.62 184 ARG A O 1
ATOM 1479 N N . GLY A 1 185 ? 15.799 30.849 1.953 1.00 75.62 185 GLY A N 1
ATOM 1480 C CA . GLY A 1 185 ? 14.925 30.541 3.089 1.00 75.62 185 GLY A CA 1
ATOM 1481 C C . GLY A 1 185 ? 14.481 29.076 3.133 1.00 75.62 185 GLY A C 1
ATOM 1482 O O . GLY A 1 185 ? 13.509 28.748 3.804 1.00 75.62 185 GLY A O 1
ATOM 1483 N N . GLU A 1 186 ? 15.179 28.195 2.413 1.00 71.69 186 GLU A N 1
ATOM 1484 C CA . GLU A 1 186 ? 14.895 26.755 2.364 1.00 71.69 186 GLU A CA 1
ATOM 1485 C C . GLU A 1 186 ? 15.544 25.991 3.542 1.00 71.69 186 GLU A C 1
ATOM 1487 O O . GLU A 1 186 ? 15.322 24.793 3.703 1.00 71.69 186 GLU A O 1
ATOM 1492 N N . PHE A 1 187 ? 16.281 26.696 4.413 1.00 65.38 187 PHE A N 1
ATOM 1493 C CA . PHE A 1 187 ? 16.707 26.225 5.735 1.00 65.38 187 PHE A CA 1
ATOM 1494 C C . PHE A 1 187 ? 16.125 27.112 6.850 1.00 65.38 187 PHE A C 1
ATOM 1496 O O . PHE A 1 187 ? 16.166 28.338 6.723 1.00 65.38 187 PHE A O 1
ATOM 1503 N N . PRO A 1 188 ? 15.641 26.534 7.969 1.00 56.62 188 PRO A N 1
ATOM 1504 C CA . PRO A 1 188 ? 15.321 27.303 9.168 1.00 56.62 188 PRO A CA 1
ATOM 1505 C C . PRO A 1 188 ? 16.590 27.948 9.745 1.00 56.62 188 PRO A C 1
ATOM 1507 O O . PRO A 1 188 ? 17.631 27.294 9.837 1.00 56.62 188 PRO A O 1
ATOM 1510 N N . GLU A 1 189 ? 16.513 29.213 10.165 1.00 54.97 189 GLU A N 1
ATOM 1511 C CA . GLU A 1 189 ? 17.621 29.877 10.864 1.00 54.97 189 GLU A CA 1
ATOM 1512 C C . GLU A 1 189 ? 17.992 29.121 12.159 1.00 54.97 189 GLU A C 1
ATOM 1514 O O . GLU A 1 189 ? 17.115 28.749 12.940 1.00 54.97 189 GLU A O 1
ATOM 1519 N N . GLY A 1 190 ? 19.294 28.913 12.405 1.00 56.69 190 GLY A N 1
ATOM 1520 C CA . GLY A 1 190 ? 19.818 28.380 13.675 1.00 56.69 190 GLY A CA 1
ATOM 1521 C C . GLY A 1 190 ? 20.243 26.906 13.690 1.00 56.69 190 GLY A C 1
ATOM 1522 O O . GLY A 1 190 ? 20.516 26.373 14.763 1.00 56.69 190 GLY A O 1
ATOM 1523 N N . VAL A 1 191 ? 20.325 26.240 12.537 1.00 54.50 191 VAL A N 1
ATOM 1524 C CA . VAL A 1 191 ? 20.889 24.884 12.427 1.00 54.50 191 VAL A CA 1
ATOM 1525 C C . VAL A 1 191 ? 22.312 24.979 11.879 1.00 54.50 191 VAL A C 1
ATOM 1527 O O . VAL A 1 191 ? 22.495 24.726 10.702 1.00 54.50 191 VAL A O 1
ATOM 1530 N N . PHE A 1 192 ? 23.257 25.453 12.699 1.00 53.06 192 PHE A N 1
ATOM 1531 C CA . PHE A 1 192 ? 24.703 25.146 12.771 1.00 53.06 192 PHE A CA 1
ATOM 1532 C C . PHE A 1 192 ? 25.352 26.077 13.803 1.00 53.06 192 PHE A C 1
ATOM 1534 O O . PHE A 1 192 ? 25.045 27.291 13.781 1.00 53.06 192 PHE A O 1
#

Radius of gyration: 22.06 Å; chains: 1; bounding box: 46×50×51 Å

Sequence (192 aa):
MPFGFLDASGTKNPDVFISKEAVGKLSKYWINLLKKGNIARLGNIILSTPDGDVKARKFNISLKEEHLKPALKESLDILREDMISKNPKNAKDLEKVFAQLEKMMDSAKIEKFLYEVYIDRDDYIVEDTVNLKISFPEDKSSGLVKSFELETTSTMWDMEKPVTIDFPAINKQNSMTLDELQKRGEFPEGVF

Organism: NCBI:txid2316383

pLDDT: mean 84.09, std 16.73, range [25.03, 97.31]

Secondary structure (DSSP, 8-state):
-------TT-S--TT-SS-HHHHHHHHHHHHHHHHTT-EEEEEEEEEEETTEEEEEEEEEEE--HHHHHHHHHHHHHHHHHHHHHH-GGGHHHHHHHHHHHHHHHHH-EEEEEEEEEEE-TTS-EEEEEEEEEEE----TTS---SEEEEEEEEE--STTPPPP-PPPPP-TTT---HHHHHHTT-S-TT--

Foldseek 3Di:
DQPDPDDPPPDPDPPPLFDPVLSVVLVVLVVVLQVVPQKDWPAWDWDQDPVGIFIWTKMKGWDACVRVLVSVLVNLVSSLVRNCVSCVVCNVVSVVVSVVVNVQSVQKHWPTWMKMFIAGPVRDTQKIWTWTKIAGDDDVPDPDDRIDTDIDMDGDDCPPPDDDDDDDDDDPVNDDDPVRCVVVVVDDPDPD